Protein AF-0000000077380474 (afdb_homodimer)

InterPro domains:
  IPR002350 Kazal domain [PF07648] (49-90)

Foldseek 3Di:
DPPPPPPPPPPPPPPPPPPPPPPPPLPFDQPPVRDRHRVVPVPPPPPDPLPDDDDQPAPWFWWDQPQFIDIHSHPSVLSSLCVVPVPRHIDTDDPVVVVVCPTHHQDPVRCVVSVD/DPPPPPPPPPPPPPPPPPPPPPDPPLPFDQPPVRDRHRVVPVPPPPPDPLPDDDDQPAPWFWWDQPQAIDIHSHPSVLSSLCVVPVPRHIDTDDPVVVVVCPTHHQDPVRCVVSVD

Secondary structure (DSSP, 8-state):
---------------------------EEE-TTS-EEEHHHH------TT--B--TTSPPEEEE-SS-EEEES-HHHHHHHHHH-GGG--EE--THHHHH-SSPBPPHHHHHHHT-/---------------------------EEE-TTS-EEETTTT------TT--B--TTSPPEEEE-SS-EEEES-HHHHHHHHHH-GGG--EE--THHHHH-SSPBPPHHHHHHHT-

Structure (mmCIF, N/CA/C/O backbone):
data_AF-0000000077380474-model_v1
#
loop_
_entity.id
_entity.type
_entity.pdbx_description
1 polymer 'Kazal-like domain-containing protein'
#
loop_
_atom_site.group_PDB
_atom_site.id
_atom_site.type_symbol
_atom_site.label_atom_id
_atom_site.label_alt_id
_atom_site.label_comp_id
_atom_site.label_asym_id
_atom_site.label_entity_id
_atom_site.label_seq_id
_atom_site.pdbx_PDB_ins_code
_atom_site.Cartn_x
_atom_site.Cartn_y
_atom_site.Cartn_z
_atom_site.occupancy
_atom_site.B_iso_or_equiv
_atom_site.auth_seq_id
_atom_site.auth_comp_id
_atom_site.auth_asym_id
_atom_site.auth_atom_id
_atom_site.pdbx_PDB_model_num
ATOM 1 N N . ARG A 1 1 ? 33.906 -72.812 -25.172 1 44.19 1 ARG A N 1
ATOM 2 C CA . ARG A 1 1 ? 32.688 -72.125 -24.734 1 44.19 1 ARG A CA 1
ATOM 3 C C . ARG A 1 1 ? 32.875 -70.625 -24.781 1 44.19 1 ARG A C 1
ATOM 5 O O . ARG A 1 1 ? 33.594 -70 -23.969 1 44.19 1 ARG A O 1
ATOM 12 N N . SER A 1 2 ? 32.938 -70.062 -26.062 1 49.31 2 SER A N 1
ATOM 13 C CA . SER A 1 2 ? 33.094 -68.625 -26.438 1 49.31 2 SER A CA 1
ATOM 14 C C . SER A 1 2 ? 31.891 -67.812 -25.969 1 49.31 2 SER A C 1
ATOM 16 O O . SER A 1 2 ? 30.75 -68.125 -26.297 1 49.31 2 SER A O 1
ATOM 18 N N . LEU A 1 3 ? 31.922 -67.312 -24.688 1 49.25 3 LEU A N 1
ATOM 19 C CA . LEU A 1 3 ? 30.984 -66.375 -24.078 1 49.25 3 LEU A CA 1
ATOM 20 C C . LEU A 1 3 ? 30.922 -65.062 -24.844 1 49.25 3 LEU A C 1
ATOM 22 O O . LEU A 1 3 ? 31.906 -64.312 -24.906 1 49.25 3 LEU A O 1
ATOM 26 N N . TYR A 1 4 ? 30.219 -65.062 -26 1 50.97 4 TYR A N 1
ATOM 27 C CA . TYR A 1 4 ? 29.906 -63.844 -26.703 1 50.97 4 TYR A CA 1
ATOM 28 C C . TYR A 1 4 ? 29.094 -62.875 -25.812 1 50.97 4 TYR A C 1
ATOM 30 O O . TYR A 1 4 ? 28.062 -63.281 -25.266 1 50.97 4 TYR A O 1
ATOM 38 N N . THR A 1 5 ? 29.797 -61.938 -25.078 1 54.88 5 THR A N 1
ATOM 39 C CA . THR A 1 5 ? 29.234 -60.812 -24.344 1 54.88 5 THR A CA 1
ATOM 40 C C . THR A 1 5 ? 28.438 -59.906 -25.266 1 54.88 5 THR A C 1
ATOM 42 O O . THR A 1 5 ? 28.969 -59.406 -26.266 1 54.88 5 THR A O 1
ATOM 45 N N . LEU A 1 6 ? 27.109 -60.156 -25.469 1 52.31 6 LEU A N 1
ATOM 46 C CA . LEU A 1 6 ? 26.172 -59.281 -26.172 1 52.31 6 LEU A CA 1
ATOM 47 C C . LEU A 1 6 ? 26.109 -57.906 -25.5 1 52.31 6 LEU A C 1
ATOM 49 O O . LEU A 1 6 ? 25.719 -57.812 -24.344 1 52.31 6 LEU A O 1
ATOM 53 N N . SER A 1 7 ? 27 -56.969 -25.906 1 55.5 7 SER A N 1
ATOM 54 C CA . SER A 1 7 ? 26.938 -55.562 -25.516 1 55.5 7 SER A CA 1
ATOM 55 C C . SER A 1 7 ? 25.688 -54.875 -26.062 1 55.5 7 SER A C 1
ATOM 57 O O . SER A 1 7 ? 25.516 -54.781 -27.281 1 55.5 7 SER A O 1
ATOM 59 N N . ALA A 1 8 ? 24.5 -54.969 -25.391 1 56.12 8 ALA A N 1
ATOM 60 C CA . ALA A 1 8 ? 23.297 -54.25 -25.781 1 56.12 8 ALA A CA 1
ATOM 61 C C . ALA A 1 8 ? 23.516 -52.719 -25.703 1 56.12 8 ALA A C 1
ATOM 63 O O . ALA A 1 8 ? 23.828 -52.188 -24.641 1 56.12 8 ALA A O 1
ATOM 64 N N . LEU A 1 9 ? 23.922 -52.125 -26.828 1 55.25 9 LEU A N 1
ATOM 65 C CA . LEU A 1 9 ? 23.969 -50.656 -26.969 1 55.25 9 LEU A CA 1
ATOM 66 C C . LEU A 1 9 ? 22.594 -50.031 -26.781 1 55.25 9 LEU A C 1
ATOM 68 O O . LEU A 1 9 ? 21.688 -50.281 -27.578 1 55.25 9 LEU A O 1
ATOM 72 N N . VAL A 1 10 ? 22.141 -49.688 -25.578 1 57.62 10 VAL A N 1
ATOM 73 C CA . VAL A 1 10 ? 20.922 -48.969 -25.281 1 57.62 10 VAL A CA 1
ATOM 74 C C . VAL A 1 10 ? 20.984 -47.562 -25.922 1 57.62 10 VAL A C 1
ATOM 76 O O . VAL A 1 10 ? 21.859 -46.781 -25.578 1 57.62 10 VAL A O 1
ATOM 79 N N . THR A 1 11 ? 20.625 -47.375 -27.172 1 55.25 11 THR A N 1
ATOM 80 C CA . THR A 1 11 ? 20.469 -46.094 -27.812 1 55.25 11 THR A CA 1
ATOM 81 C C . THR A 1 11 ? 19.422 -45.25 -27.078 1 55.25 11 THR A C 1
ATOM 83 O O . THR A 1 11 ? 18.266 -45.656 -26.984 1 55.25 11 THR A O 1
ATOM 86 N N . LEU A 1 12 ? 19.812 -44.469 -26.078 1 50.38 12 LEU A N 1
ATOM 87 C CA . LEU A 1 12 ? 18.984 -43.469 -25.438 1 50.38 12 LEU A CA 1
ATOM 88 C C . LEU A 1 12 ? 18.484 -42.438 -26.469 1 50.38 12 LEU A C 1
ATOM 90 O O . LEU A 1 12 ? 19.281 -41.656 -27.016 1 50.38 12 LEU A O 1
ATOM 94 N N . THR A 1 13 ? 17.484 -42.719 -27.25 1 52.75 13 THR A N 1
ATOM 95 C CA . THR A 1 13 ? 16.812 -41.719 -28.078 1 52.75 13 THR A CA 1
ATOM 96 C C . THR A 1 13 ? 16.344 -40.531 -27.234 1 52.75 13 THR A C 1
ATOM 98 O O . THR A 1 13 ? 15.523 -40.688 -26.344 1 52.75 13 THR A O 1
ATOM 101 N N . VAL A 1 14 ? 17.188 -39.531 -27.016 1 51.84 14 VAL A N 1
ATOM 102 C CA . VAL A 1 14 ? 16.781 -38.219 -26.484 1 51.84 14 VAL A CA 1
ATOM 103 C C . VAL A 1 14 ? 15.703 -37.625 -27.375 1 51.84 14 VAL A C 1
ATOM 105 O O . VAL A 1 14 ? 15.945 -37.312 -28.547 1 51.84 14 VAL A O 1
ATOM 108 N N . VAL A 1 15 ? 14.445 -37.969 -27.281 1 52.81 15 VAL A N 1
ATOM 109 C CA . VAL A 1 15 ? 13.336 -37.219 -27.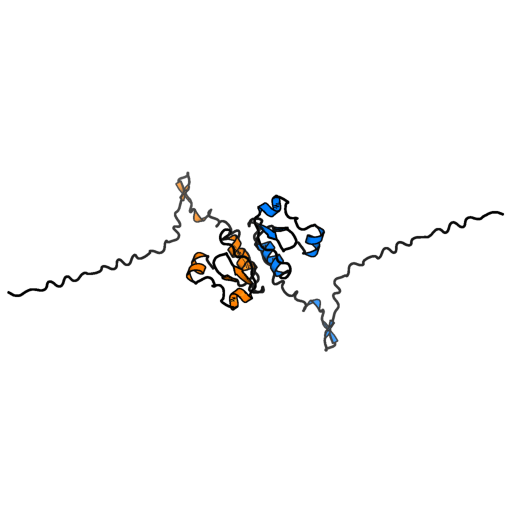875 1 52.81 15 VAL A CA 1
ATOM 110 C C . VAL A 1 15 ? 13.438 -35.75 -27.469 1 52.81 15 VAL A C 1
ATOM 112 O O . VAL A 1 15 ? 13.289 -35.406 -26.297 1 52.81 15 VAL A O 1
ATOM 115 N N . SER A 1 16 ? 14.289 -34.969 -28.156 1 45.75 16 SER A N 1
ATOM 116 C CA . SER A 1 16 ? 14.164 -33.531 -28.031 1 45.75 16 SER A CA 1
ATOM 117 C C . SER A 1 16 ? 12.734 -33.062 -28.312 1 45.75 16 SER A C 1
ATOM 119 O O . SER A 1 16 ? 12.25 -33.188 -29.438 1 45.75 16 SER A O 1
ATOM 121 N N . ALA A 1 17 ? 11.812 -33.125 -27.344 1 48.38 17 ALA A N 1
ATOM 122 C CA . ALA A 1 17 ? 10.523 -32.438 -27.469 1 48.38 17 ALA A CA 1
ATOM 123 C C . ALA A 1 17 ? 10.695 -31 -27.922 1 48.38 17 ALA A C 1
ATOM 125 O O . ALA A 1 17 ? 11.305 -30.188 -27.234 1 48.38 17 ALA A O 1
ATOM 126 N N . SER A 1 18 ? 10.914 -30.766 -29.203 1 45.88 18 SER A N 1
ATOM 127 C CA . SER A 1 18 ? 10.781 -29.391 -29.688 1 45.88 18 SER A CA 1
ATOM 128 C C . SER A 1 18 ? 9.523 -28.734 -29.156 1 45.88 18 SER A C 1
ATOM 130 O O . SER A 1 18 ? 8.406 -29.188 -29.438 1 45.88 18 SER A O 1
ATOM 132 N N . VAL A 1 19 ? 9.578 -28.188 -27.922 1 50.06 19 VAL A N 1
ATOM 133 C CA . VAL A 1 19 ? 8.523 -27.281 -27.484 1 50.06 19 VAL A CA 1
ATOM 134 C C . VAL A 1 19 ? 8.234 -26.25 -28.578 1 50.06 19 VAL A C 1
ATOM 136 O O . VAL A 1 19 ? 9.078 -25.406 -28.875 1 50.06 19 VAL A O 1
ATOM 139 N N . LEU A 1 20 ? 7.527 -26.641 -29.609 1 44.28 20 LEU A N 1
ATOM 140 C CA . LEU A 1 20 ? 7.059 -25.625 -30.547 1 44.28 20 LEU A CA 1
ATOM 141 C C . LEU A 1 20 ? 6.445 -24.453 -29.812 1 44.28 20 LEU A C 1
ATOM 143 O O . LEU A 1 20 ? 5.758 -24.625 -28.797 1 44.28 20 LEU A O 1
ATOM 147 N N . PRO A 1 21 ? 7.105 -23.281 -29.844 1 44.91 21 PRO A N 1
ATOM 148 C CA . PRO A 1 21 ? 6.441 -22.125 -29.234 1 44.91 21 PRO A CA 1
ATOM 149 C C . PRO A 1 21 ? 4.961 -22.031 -29.609 1 44.91 21 PRO A C 1
ATOM 151 O O . PRO A 1 21 ? 4.582 -22.391 -30.734 1 44.91 21 PRO A O 1
ATOM 154 N N . ALA A 1 22 ? 4.066 -22.266 -28.625 1 44.25 22 ALA A N 1
ATOM 155 C CA . ALA A 1 22 ? 2.641 -22.016 -28.844 1 44.25 22 ALA A CA 1
ATOM 156 C C . ALA A 1 22 ? 2.41 -20.719 -29.594 1 44.25 22 ALA A C 1
ATOM 158 O O . ALA A 1 22 ? 2.77 -19.641 -29.125 1 44.25 22 ALA A O 1
ATOM 159 N N . LYS A 1 23 ? 2.584 -20.641 -30.812 1 42.22 23 LYS A N 1
ATOM 160 C CA . LYS A 1 23 ? 2.025 -19.531 -31.578 1 42.22 23 LYS A CA 1
ATOM 161 C C . LYS A 1 23 ? 0.677 -19.094 -31 1 42.22 23 LYS A C 1
ATOM 163 O O . LYS A 1 23 ? -0.079 -19.922 -30.484 1 42.22 23 LYS A O 1
ATOM 168 N N . ARG A 1 24 ? 0.597 -17.828 -30.516 1 44.97 24 ARG A N 1
ATOM 169 C CA . ARG A 1 24 ? -0.675 -17.156 -30.266 1 44.97 24 ARG A CA 1
ATOM 170 C C . ARG A 1 24 ? -1.699 -17.516 -31.344 1 44.97 24 ARG A C 1
ATOM 172 O O . ARG A 1 24 ? -1.518 -17.188 -32.5 1 44.97 24 ARG A O 1
ATOM 179 N N . SER A 1 25 ? -2.289 -18.734 -31.312 1 42.09 25 SER A N 1
ATOM 180 C CA . SER A 1 25 ? -3.314 -19.188 -32.25 1 42.09 25 SER A CA 1
ATOM 181 C C . SER A 1 25 ? -4.398 -18.125 -32.438 1 42.09 25 SER A C 1
ATOM 183 O O . SER A 1 25 ? -4.988 -17.656 -31.453 1 42.09 25 SER A O 1
ATOM 185 N N . HIS A 1 26 ? -4.211 -17.094 -33.312 1 49.66 26 HIS A N 1
ATOM 186 C CA . HIS A 1 26 ? -5.293 -16.359 -33.969 1 49.66 26 HIS A CA 1
ATOM 187 C C . HIS A 1 26 ? -6.422 -17.297 -34.375 1 49.66 26 HIS A C 1
ATOM 189 O O . HIS A 1 26 ? -6.449 -17.766 -35.531 1 49.66 26 HIS A O 1
ATOM 195 N N . LEU A 1 27 ? -6.883 -18.188 -33.594 1 50.75 27 LEU A N 1
ATOM 196 C CA . LEU A 1 27 ? -7.926 -19.078 -34.062 1 50.75 27 LEU A CA 1
ATOM 197 C C . LEU A 1 27 ? -9.195 -18.297 -34.406 1 50.75 27 LEU A C 1
ATOM 199 O O . LEU A 1 27 ? -9.641 -17.469 -33.625 1 50.75 27 LEU A O 1
ATOM 203 N N . PRO A 1 28 ? -9.602 -18.188 -35.656 1 53 28 PRO A N 1
ATOM 204 C CA . PRO A 1 28 ? -10.891 -17.625 -36.062 1 53 28 PRO A CA 1
ATOM 205 C C . PRO A 1 28 ? -12.078 -18.344 -35.438 1 53 28 PRO A C 1
ATOM 207 O O . PRO A 1 28 ? -12.016 -19.562 -35.188 1 53 28 PRO A O 1
ATOM 210 N N . ALA A 1 29 ? -12.883 -17.812 -34.469 1 59.09 29 ALA A N 1
ATOM 211 C CA . ALA A 1 29 ? -14.18 -18.391 -34.125 1 59.09 29 ALA A CA 1
ATOM 212 C C . ALA A 1 29 ? -15.242 -18 -35.156 1 59.09 29 ALA A C 1
ATOM 214 O O . ALA A 1 29 ? -15.18 -16.906 -35.719 1 59.09 29 ALA A O 1
ATOM 215 N N . VAL A 1 30 ? -16.031 -18.938 -35.625 1 61.62 30 VAL A N 1
ATOM 216 C CA . VAL A 1 30 ? -17.125 -18.734 -36.562 1 61.62 30 VAL A CA 1
ATOM 217 C C . VAL A 1 30 ? -18.391 -18.359 -35.812 1 61.62 30 VAL A C 1
ATOM 219 O O . VAL A 1 30 ? -18.719 -18.953 -34.781 1 61.62 30 VAL A O 1
ATOM 222 N N . ASN A 1 31 ? -19 -17.109 -35.969 1 55.94 31 ASN A N 1
ATOM 223 C CA . ASN A 1 31 ? -20.25 -16.734 -35.344 1 55.94 31 ASN A CA 1
ATOM 224 C C . ASN A 1 31 ? -21.422 -17.547 -35.875 1 55.94 31 ASN A C 1
ATOM 226 O O . ASN A 1 31 ? -21.234 -18.438 -36.719 1 55.94 31 ASN A O 1
ATOM 230 N N . ALA A 1 32 ? -22.484 -17.375 -35.219 1 67.94 32 ALA A N 1
ATOM 231 C CA . ALA A 1 32 ? -23.688 -18.125 -35.594 1 67.94 32 ALA A CA 1
ATOM 232 C C . ALA A 1 32 ? -23.984 -18 -37.062 1 67.94 32 ALA A C 1
ATOM 234 O O . ALA A 1 32 ? -24.625 -18.859 -37.656 1 67.94 32 ALA A O 1
ATOM 235 N N . GLN A 1 33 ? -23.5 -16.906 -37.688 1 64.31 33 GLN A N 1
ATOM 236 C CA . GLN A 1 33 ? -23.812 -16.688 -39.094 1 64.31 33 GLN A CA 1
ATOM 237 C C . GLN A 1 33 ? -22.719 -17.281 -39.969 1 64.31 33 GLN A C 1
ATOM 239 O O . GLN A 1 33 ? -22.828 -17.234 -41.219 1 64.31 33 GLN A O 1
ATOM 244 N N . GLY A 1 34 ? -21.781 -18.016 -39.469 1 63.12 34 GLY A N 1
ATOM 245 C CA . GLY A 1 34 ? -20.766 -18.734 -40.219 1 63.12 34 GLY A CA 1
ATOM 246 C C . GLY A 1 34 ? -19.562 -17.891 -40.562 1 63.12 34 GLY A C 1
ATOM 247 O O . GLY A 1 34 ? -18.719 -18.281 -41.375 1 63.12 34 GLY A O 1
ATOM 248 N N . GLU A 1 35 ? -19.719 -16.609 -40.281 1 61.66 35 GLU A N 1
ATOM 249 C CA . GLU A 1 35 ? -18.578 -15.742 -40.625 1 61.66 35 GLU A CA 1
ATOM 250 C C . GLU A 1 35 ? -17.406 -15.969 -39.688 1 61.66 35 GLU A C 1
ATOM 252 O O . GLU A 1 35 ? -17.594 -16.234 -38.469 1 61.66 35 GLU A O 1
ATOM 257 N N . MET A 1 36 ? -16.281 -16.188 -40.156 1 58.47 36 MET A N 1
ATOM 258 C CA . MET A 1 36 ? -15.055 -16.297 -39.375 1 58.47 36 MET A CA 1
ATOM 259 C C . MET A 1 36 ? -14.781 -15.023 -38.594 1 58.47 36 MET A C 1
ATOM 261 O O . MET A 1 36 ? -14.734 -13.938 -39.156 1 58.47 36 MET A O 1
ATOM 265 N N . VAL A 1 37 ? -15.203 -14.898 -37.438 1 54.84 37 VAL A N 1
ATOM 266 C CA . VAL A 1 37 ? -14.836 -13.773 -36.562 1 54.84 37 VAL A CA 1
ATOM 267 C C . VAL A 1 37 ? -13.508 -14.062 -35.875 1 54.84 37 VAL A C 1
ATOM 269 O O . VAL A 1 37 ? -13.281 -15.18 -35.406 1 54.84 37 VAL A O 1
ATOM 272 N N . TRP A 1 38 ? -12.438 -13.422 -36.281 1 51.09 38 TRP A N 1
ATOM 273 C CA . TRP A 1 38 ? -11.172 -13.477 -35.531 1 51.09 38 TRP A CA 1
ATOM 274 C C . TRP A 1 38 ? -11.359 -13.055 -34.094 1 51.09 38 TRP A C 1
ATOM 276 O O . TRP A 1 38 ? -11.969 -12.016 -33.812 1 51.09 38 TRP A O 1
ATOM 286 N N . LEU A 1 39 ? -11.617 -13.969 -33.219 1 47.72 39 LEU A N 1
ATOM 287 C CA . LEU A 1 39 ? -11.586 -13.664 -31.781 1 47.72 39 LEU A CA 1
ATOM 288 C C . LEU A 1 39 ? -10.477 -12.672 -31.469 1 47.72 39 LEU A C 1
ATOM 290 O O . LEU A 1 39 ? -10.25 -12.336 -30.297 1 47.72 39 LEU A O 1
ATOM 294 N N . ASP A 1 40 ? -9.625 -12.453 -32.344 1 47.22 40 ASP A N 1
ATOM 295 C CA . ASP A 1 40 ? -8.656 -11.438 -31.922 1 47.22 40 ASP A CA 1
ATOM 296 C C . ASP A 1 40 ? -9.359 -10.156 -31.484 1 47.22 40 ASP A C 1
ATOM 298 O O . ASP A 1 40 ? -8.906 -9.484 -30.562 1 47.22 40 ASP A O 1
ATOM 302 N N . GLU A 1 41 ? -10.32 -9.703 -32.312 1 47.28 41 GLU A N 1
ATOM 303 C CA . GLU A 1 41 ? -10.852 -8.367 -32.031 1 47.28 41 GLU A CA 1
ATOM 304 C C . GLU A 1 41 ? -11.406 -8.281 -30.609 1 47.28 41 G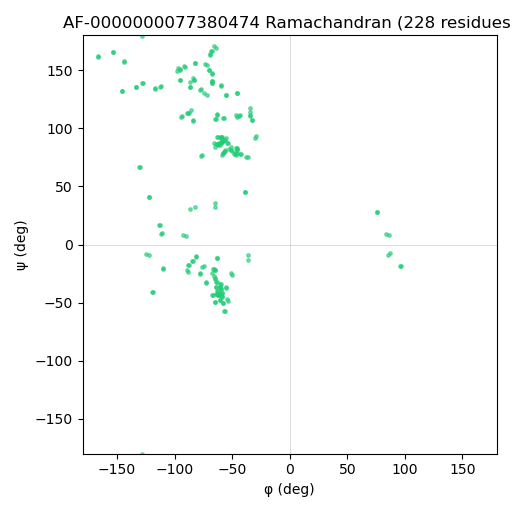LU A C 1
ATOM 306 O O . GLU A 1 41 ? -11.297 -7.238 -29.969 1 47.28 41 GLU A O 1
ATOM 311 N N . LEU A 1 42 ? -12.359 -9.172 -30.344 1 47.12 42 LEU A N 1
ATOM 312 C CA . LEU A 1 42 ? -13.125 -8.922 -29.125 1 47.12 42 LEU A CA 1
ATOM 313 C C . LEU A 1 42 ? -12.234 -9.062 -27.891 1 47.12 42 LEU A C 1
ATOM 315 O O . LEU A 1 42 ? -12.703 -8.867 -26.766 1 47.12 42 LEU A O 1
ATOM 319 N N . SER A 1 43 ? -11.195 -9.844 -27.969 1 49.47 43 SER A N 1
ATOM 320 C CA . SER A 1 43 ? -10.477 -9.984 -26.719 1 49.47 43 SER A CA 1
ATOM 321 C C . SER A 1 43 ? -9.859 -8.664 -26.281 1 49.47 43 SER A C 1
ATOM 323 O O . SER A 1 43 ? -8.68 -8.406 -26.531 1 49.47 43 SER A O 1
ATOM 325 N N . HIS A 1 44 ? -10.359 -7.566 -26.516 1 54.38 44 HIS A N 1
ATOM 326 C CA . HIS A 1 44 ? -9.797 -6.418 -25.812 1 54.38 44 HIS A CA 1
ATOM 327 C C . HIS A 1 44 ? -9.25 -6.828 -24.438 1 54.38 44 HIS A C 1
ATOM 329 O O . HIS A 1 44 ? -9.961 -7.43 -23.641 1 54.38 44 HIS A O 1
ATOM 335 N N . PRO A 1 45 ? -7.941 -7.156 -24.469 1 60.28 45 PRO A N 1
ATOM 336 C CA . PRO A 1 45 ? -7.422 -7.57 -23.156 1 60.28 45 PRO A CA 1
ATOM 337 C C . PRO A 1 45 ? -8.102 -6.852 -22 1 60.28 45 PRO A C 1
ATOM 339 O O . PRO A 1 45 ? -8.492 -5.691 -22.125 1 60.28 45 PRO A O 1
ATOM 342 N N . VAL A 1 46 ? -8.961 -7.574 -21.25 1 69.75 46 VAL A N 1
ATOM 343 C CA . VAL A 1 46 ? -9.492 -7.016 -20.016 1 69.75 46 VAL A CA 1
ATOM 344 C C . VAL A 1 46 ? -8.43 -6.145 -19.344 1 69.75 46 VAL A C 1
ATOM 346 O O . VAL A 1 46 ? -7.277 -6.566 -19.188 1 69.75 46 VAL A O 1
ATOM 349 N N . PRO A 1 47 ? -8.688 -4.871 -19.359 1 80.69 47 PRO A N 1
ATOM 350 C CA . PRO A 1 47 ? -7.699 -4.012 -18.703 1 80.69 47 PRO A CA 1
ATOM 351 C C . PRO A 1 47 ? -7.266 -4.547 -17.344 1 80.69 47 PRO A C 1
ATOM 353 O O . PRO A 1 47 ? -8.078 -5.113 -16.609 1 80.69 47 PRO A O 1
ATOM 356 N N . ASP A 1 48 ? -5.98 -4.625 -17.109 1 90 48 ASP A N 1
ATOM 357 C CA . ASP A 1 48 ? -5.43 -4.977 -15.805 1 90 48 ASP A CA 1
ATOM 358 C C . ASP A 1 48 ? -5.777 -3.924 -14.75 1 90 48 ASP A C 1
ATOM 360 O O . ASP A 1 48 ? -5.262 -2.805 -14.789 1 90 48 ASP A O 1
ATOM 364 N N . LYS A 1 49 ? -6.691 -4.242 -13.812 1 94.19 49 LYS A N 1
ATOM 365 C CA . LYS A 1 49 ? -7.152 -3.305 -12.797 1 94.19 49 LYS A CA 1
ATOM 366 C C . LYS A 1 49 ? -6.012 -2.885 -11.875 1 94.19 49 LYS A C 1
ATOM 368 O O . LYS A 1 49 ? -6.141 -1.918 -11.125 1 94.19 49 LYS A O 1
ATOM 373 N N . CYS A 1 50 ? -4.902 -3.564 -11.961 1 96.5 50 CYS A N 1
ATOM 374 C CA . CYS A 1 50 ? -3.793 -3.326 -11.047 1 96.5 50 CYS A CA 1
ATOM 375 C C . CYS A 1 50 ? -2.611 -2.693 -11.773 1 96.5 50 CYS A C 1
ATOM 377 O O . CYS A 1 50 ? -1.505 -2.635 -11.234 1 96.5 50 CYS A O 1
ATOM 379 N N . ASP A 1 51 ? -2.857 -2.297 -13.008 1 94.5 51 ASP A N 1
ATOM 380 C CA . ASP A 1 51 ? -1.796 -1.674 -13.789 1 94.5 51 ASP A CA 1
ATOM 381 C C . ASP A 1 51 ? -1.572 -0.226 -13.359 1 94.5 51 ASP A C 1
ATOM 383 O O . ASP A 1 51 ? -1.936 0.706 -14.078 1 94.5 51 ASP A O 1
ATOM 387 N N . PHE A 1 52 ? -0.921 -0.014 -12.25 1 96.69 52 PHE A N 1
ATOM 388 C CA . PHE A 1 52 ? -0.63 1.309 -11.711 1 96.69 52 PHE A CA 1
ATOM 389 C C . PHE A 1 52 ? 0.609 1.902 -12.367 1 96.69 52 PHE A C 1
ATOM 391 O O . PHE A 1 52 ? 1.568 1.185 -12.656 1 96.69 52 PHE A O 1
ATOM 398 N N . SER A 1 53 ? 0.593 3.197 -12.633 1 95.94 53 SER A N 1
ATOM 399 C CA . SER A 1 53 ? 1.808 3.908 -13.016 1 95.94 53 SER A CA 1
ATOM 400 C C . SER A 1 53 ? 2.488 4.535 -11.805 1 95.94 53 SER A C 1
ATOM 402 O O . SER A 1 53 ? 1.954 5.465 -11.195 1 95.94 53 SER A O 1
ATOM 404 N N . CYS A 1 54 ? 3.588 4 -11.492 1 96.12 54 CYS A N 1
ATOM 405 C CA . CYS A 1 54 ? 4.344 4.418 -10.32 1 96.12 54 CYS A CA 1
ATOM 406 C C . CYS A 1 54 ? 5.453 5.391 -10.695 1 96.12 54 CYS A C 1
ATOM 408 O O . CYS A 1 54 ? 6 5.312 -11.797 1 96.12 54 CYS A O 1
ATOM 410 N N . THR A 1 55 ? 5.703 6.246 -9.695 1 93.19 55 THR A N 1
ATOM 411 C CA . THR A 1 55 ? 6.875 7.086 -9.898 1 93.19 55 THR A CA 1
ATOM 412 C C . THR A 1 55 ? 8.148 6.355 -9.477 1 93.19 55 THR A C 1
ATOM 414 O O . THR A 1 55 ? 8.102 5.473 -8.617 1 93.19 55 THR A O 1
ATOM 417 N N . ASN A 1 56 ? 9.227 6.496 -10.102 1 88.94 56 ASN A N 1
ATOM 418 C CA . ASN A 1 56 ? 10.484 5.871 -9.711 1 88.94 56 ASN A CA 1
ATOM 419 C C . ASN A 1 56 ? 11.234 6.723 -8.695 1 88.94 56 ASN A C 1
ATOM 421 O O . ASN A 1 56 ? 12.453 6.609 -8.562 1 88.94 56 ASN A O 1
ATOM 425 N N . GLN A 1 57 ? 10.5 7.445 -7.902 1 93.44 57 GLN A N 1
ATOM 426 C CA . GLN A 1 57 ? 11.156 8.391 -7.012 1 93.44 57 GLN A CA 1
ATOM 427 C C . GLN A 1 57 ? 10.812 8.109 -5.551 1 93.44 57 GLN A C 1
ATOM 429 O O . GLN A 1 57 ? 11.398 8.703 -4.645 1 93.44 57 GLN A O 1
ATOM 434 N N . ASP A 1 58 ? 9.875 7.234 -5.324 1 94.88 58 ASP A N 1
ATOM 435 C CA . ASP A 1 58 ? 9.547 6.836 -3.957 1 94.88 58 ASP A CA 1
ATOM 436 C C . ASP A 1 58 ? 10.695 6.055 -3.32 1 94.88 58 ASP A C 1
ATOM 438 O O . ASP A 1 58 ? 11.648 5.672 -4.004 1 94.88 58 ASP A O 1
ATOM 442 N N . VAL A 1 59 ? 10.625 5.891 -1.997 1 95.81 59 VAL A N 1
ATOM 443 C CA . VAL A 1 59 ? 11.633 5.117 -1.276 1 95.81 59 VAL A CA 1
ATOM 444 C C . VAL A 1 59 ? 11.305 3.631 -1.369 1 95.81 59 VAL A C 1
ATOM 446 O O . VAL A 1 59 ? 10.148 3.254 -1.584 1 95.81 59 VAL A O 1
ATOM 449 N N . ASN A 1 60 ? 12.359 2.857 -1.207 1 97.12 60 ASN A N 1
ATOM 450 C CA . ASN A 1 60 ? 12.133 1.426 -1.039 1 97.12 60 ASN A CA 1
ATOM 451 C C . ASN A 1 60 ? 11.438 1.121 0.285 1 97.12 60 ASN A C 1
ATOM 453 O O . ASN A 1 60 ? 11.68 1.794 1.288 1 97.12 60 ASN A O 1
ATOM 457 N N . VAL A 1 61 ? 10.648 0.115 0.239 1 97.56 61 VAL A N 1
ATOM 458 C CA . VAL A 1 61 ? 9.953 -0.242 1.469 1 97.56 61 VAL A CA 1
ATOM 459 C C . VAL A 1 61 ? 10.055 -1.748 1.702 1 97.56 61 VAL A C 1
ATOM 461 O O . VAL A 1 61 ? 9.938 -2.537 0.761 1 97.56 61 VAL A O 1
ATOM 464 N N . CYS A 1 62 ? 10.359 -2.1 2.984 1 98.19 62 CYS A N 1
ATOM 465 C CA . CYS A 1 62 ? 10.383 -3.494 3.41 1 98.19 62 CYS A CA 1
ATOM 466 C C . CYS A 1 62 ? 8.992 -3.953 3.842 1 98.19 62 CYS A C 1
ATOM 468 O O . CYS A 1 62 ? 8.273 -3.213 4.512 1 98.19 62 CYS A O 1
ATOM 470 N N . ALA A 1 63 ? 8.609 -5.148 3.398 1 98.19 63 ALA A N 1
ATOM 471 C CA . ALA A 1 63 ? 7.281 -5.656 3.74 1 98.19 63 ALA A CA 1
ATOM 472 C C . ALA A 1 63 ? 7.312 -7.164 3.965 1 98.19 63 ALA A C 1
ATOM 474 O O . ALA A 1 63 ? 8.266 -7.84 3.562 1 98.19 63 ALA A O 1
ATOM 475 N N . HIS A 1 64 ? 6.273 -7.66 4.734 1 97.44 64 HIS A N 1
ATOM 476 C CA . HIS A 1 64 ? 6.156 -9.062 5.117 1 97.44 64 HIS A CA 1
ATOM 477 C C . HIS A 1 64 ? 4.777 -9.617 4.77 1 97.44 64 HIS A C 1
ATOM 479 O O . HIS A 1 64 ? 3.766 -8.93 4.949 1 97.44 64 HIS A O 1
ATOM 485 N N . ASN A 1 65 ? 4.789 -10.844 4.27 1 96.88 65 ASN A N 1
ATOM 486 C CA . ASN A 1 65 ? 3.502 -11.398 3.865 1 96.88 65 ASN A CA 1
ATOM 487 C C . ASN A 1 65 ? 3.098 -12.578 4.746 1 96.88 65 ASN A C 1
ATOM 489 O O . ASN A 1 65 ? 2.219 -13.359 4.383 1 96.88 65 ASN A O 1
ATOM 493 N N . GLY A 1 66 ? 3.729 -12.672 5.859 1 95.19 66 GLY A N 1
ATOM 494 C CA . GLY A 1 66 ? 3.479 -13.789 6.754 1 95.19 66 GLY A CA 1
ATOM 495 C C . GLY A 1 66 ? 4.469 -14.922 6.578 1 95.19 66 GLY A C 1
ATOM 496 O O . GLY A 1 66 ? 4.617 -15.766 7.465 1 95.19 66 GLY A O 1
ATOM 497 N N . GLN A 1 67 ? 5.137 -14.945 5.461 1 95.31 67 GLN A N 1
ATOM 498 C CA . GLN A 1 67 ? 6.043 -16.047 5.148 1 95.31 67 GLN A CA 1
ATOM 499 C C . GLN A 1 67 ? 7.477 -15.547 4.973 1 95.31 67 GLN A C 1
ATOM 501 O O . GLN A 1 67 ? 8.422 -16.172 5.465 1 95.31 67 GLN A O 1
ATOM 506 N N . CYS A 1 68 ? 7.617 -14.516 4.379 1 97.12 68 CYS A N 1
ATOM 507 C CA . CYS A 1 68 ? 8.945 -13.984 4.078 1 97.12 68 CYS A CA 1
ATOM 508 C C . CYS A 1 68 ? 8.906 -12.469 3.943 1 97.12 68 CYS A C 1
ATOM 510 O O . CYS A 1 68 ? 7.832 -11.875 3.879 1 97.12 68 CYS A O 1
ATOM 512 N N . LEU A 1 69 ? 10.117 -11.883 3.965 1 97.94 69 LEU A N 1
ATOM 513 C CA . LEU A 1 69 ? 10.297 -10.445 3.777 1 97.94 69 LEU A CA 1
ATOM 514 C C . LEU A 1 69 ? 10.625 -10.125 2.322 1 97.94 69 LEU A C 1
ATOM 516 O O . LEU A 1 69 ? 11.258 -10.93 1.633 1 97.94 69 LEU A O 1
ATOM 520 N N . GLN A 1 70 ? 10.227 -8.93 1.894 1 98.25 70 GLN A N 1
ATOM 521 C CA . GLN A 1 70 ? 10.539 -8.438 0.556 1 98.25 70 GLN A CA 1
ATOM 522 C C . GLN A 1 70 ? 10.766 -6.934 0.563 1 98.25 70 GLN A C 1
ATOM 524 O O . GLN A 1 70 ? 9.992 -6.188 1.17 1 98.25 70 GLN A O 1
ATOM 529 N N . MET A 1 71 ? 11.867 -6.516 -0.086 1 97.62 71 MET A N 1
ATOM 530 C CA . MET A 1 71 ? 12.109 -5.098 -0.327 1 97.62 71 MET A CA 1
ATOM 531 C C . MET A 1 71 ? 11.484 -4.656 -1.648 1 97.62 71 MET A C 1
ATOM 533 O O . MET A 1 71 ? 11.922 -5.082 -2.719 1 97.62 71 MET A O 1
ATOM 537 N N . PHE A 1 72 ? 10.508 -3.828 -1.576 1 97.94 72 PHE A N 1
ATOM 538 C CA . PHE A 1 72 ? 9.891 -3.285 -2.779 1 97.94 72 PHE A CA 1
ATOM 539 C C . PHE A 1 72 ? 10.555 -1.979 -3.191 1 97.94 72 PHE A C 1
ATOM 541 O O . PHE A 1 72 ? 11.047 -1.234 -2.342 1 97.94 72 PHE A O 1
ATOM 548 N N . THR A 1 73 ? 10.484 -1.694 -4.5 1 96.88 73 THR A N 1
ATOM 549 C CA . THR A 1 73 ? 11.133 -0.499 -5.031 1 96.88 73 THR A CA 1
ATOM 550 C C . THR A 1 73 ? 10.328 0.75 -4.688 1 96.88 73 THR A C 1
ATOM 552 O O . THR A 1 73 ? 10.828 1.87 -4.797 1 96.88 73 THR A O 1
ATOM 555 N N . SER A 1 74 ? 9.055 0.571 -4.348 1 97.69 74 SER A N 1
ATOM 556 C CA . SER A 1 74 ? 8.203 1.678 -3.928 1 97.69 74 SER A CA 1
ATOM 557 C C . SER A 1 74 ? 6.918 1.171 -3.283 1 97.69 74 SER A C 1
ATOM 559 O O . SER A 1 74 ? 6.562 0 -3.434 1 97.69 74 SER A O 1
ATOM 561 N N . ARG A 1 75 ? 6.273 1.992 -2.568 1 98.25 75 ARG A N 1
ATOM 562 C CA . ARG A 1 75 ? 4.949 1.67 -2.041 1 98.25 75 ARG A CA 1
ATOM 563 C C . ARG A 1 75 ? 3.967 1.38 -3.168 1 98.25 75 ARG A C 1
ATOM 565 O O . ARG A 1 75 ? 3.086 0.528 -3.027 1 98.25 75 ARG A O 1
ATOM 572 N N . CYS A 1 76 ? 4.133 2.061 -4.246 1 98.44 76 CYS A N 1
ATOM 573 C CA . CYS A 1 76 ? 3.266 1.896 -5.41 1 98.44 76 CYS A CA 1
ATOM 574 C C . CYS A 1 76 ? 3.406 0.499 -6 1 98.44 76 CYS A C 1
ATOM 576 O O . CYS A 1 76 ? 2.408 -0.18 -6.246 1 98.44 76 CYS A O 1
ATOM 578 N N . THR A 1 77 ? 4.637 0.062 -6.219 1 98 77 THR A N 1
ATOM 579 C CA . THR A 1 77 ? 4.863 -1.263 -6.789 1 98 77 THR A CA 1
ATOM 580 C C . THR A 1 77 ? 4.363 -2.35 -5.84 1 98 77 THR A C 1
ATOM 582 O O . THR A 1 77 ? 3.834 -3.371 -6.281 1 98 77 THR A O 1
ATOM 585 N N . MET A 1 78 ? 4.52 -2.143 -4.566 1 98.5 78 MET A N 1
ATOM 586 C CA . MET A 1 78 ? 3.969 -3.082 -3.592 1 98.5 78 MET A CA 1
ATOM 587 C C . MET A 1 78 ? 2.449 -3.137 -3.689 1 98.5 78 MET A C 1
ATOM 589 O O . MET A 1 78 ? 1.858 -4.219 -3.639 1 98.5 78 MET A O 1
ATOM 593 N N . ALA A 1 79 ? 1.836 -1.983 -3.811 1 98.31 79 ALA A N 1
ATOM 594 C CA . ALA A 1 79 ? 0.382 -1.905 -3.93 1 98.31 79 ALA A CA 1
ATOM 595 C C . ALA A 1 79 ? -0.109 -2.645 -5.172 1 98.31 79 ALA A C 1
ATOM 597 O O . ALA A 1 79 ? -1.133 -3.33 -5.129 1 98.31 79 ALA A O 1
ATOM 598 N N . ALA A 1 80 ? 0.592 -2.463 -6.277 1 97.94 80 ALA A N 1
ATOM 599 C CA . ALA A 1 80 ? 0.235 -3.18 -7.496 1 97.94 80 ALA A CA 1
ATOM 600 C C . ALA A 1 80 ? 0.293 -4.691 -7.285 1 97.94 80 ALA A C 1
ATOM 602 O O . ALA A 1 80 ? -0.617 -5.418 -7.688 1 97.94 80 ALA A O 1
ATOM 603 N N . TYR A 1 81 ? 1.338 -5.156 -6.641 1 97.94 81 TYR A N 1
ATOM 604 C CA . TYR A 1 81 ? 1.437 -6.57 -6.309 1 97.94 81 TYR A CA 1
ATOM 605 C C . TYR A 1 81 ? 0.253 -7.016 -5.457 1 97.94 81 TYR A C 1
ATOM 607 O O . TYR A 1 81 ? -0.383 -8.031 -5.75 1 97.94 81 TYR A O 1
ATOM 615 N N . ASN A 1 82 ? -0.015 -6.262 -4.383 1 98 82 ASN A N 1
ATOM 616 C CA . ASN A 1 82 ? -1.104 -6.613 -3.48 1 98 82 ASN A CA 1
ATOM 617 C C . ASN A 1 82 ? -2.447 -6.648 -4.207 1 98 82 ASN A C 1
ATOM 619 O O . ASN A 1 82 ? -3.316 -7.457 -3.873 1 98 82 ASN A O 1
ATOM 623 N N . CYS A 1 83 ? -2.598 -5.727 -5.086 1 97.56 83 CYS A N 1
ATOM 624 C CA . CYS A 1 83 ? -3.805 -5.691 -5.906 1 97.56 83 CYS A CA 1
ATOM 625 C C . CYS A 1 83 ? -3.969 -6.984 -6.695 1 97.56 83 CYS A C 1
ATOM 627 O O . CYS A 1 83 ? -5.062 -7.547 -6.754 1 97.56 83 CYS A O 1
ATOM 629 N N . ARG A 1 84 ? -2.887 -7.469 -7.234 1 96.31 84 ARG A N 1
ATOM 630 C CA .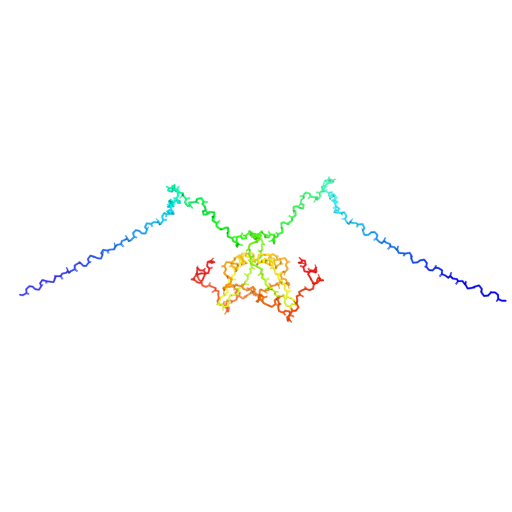 ARG A 1 84 ? -2.916 -8.688 -8.039 1 96.31 84 ARG A CA 1
ATOM 631 C C . ARG A 1 84 ? -2.998 -9.93 -7.156 1 96.31 84 ARG A C 1
ATOM 633 O O . ARG A 1 84 ? -3.465 -10.977 -7.598 1 96.31 84 ARG A O 1
ATOM 640 N N . ASN A 1 85 ? -2.512 -9.781 -5.891 1 95.94 85 ASN A N 1
ATOM 641 C CA . ASN A 1 85 ? -2.398 -10.922 -4.984 1 95.94 85 ASN A CA 1
ATOM 642 C C . ASN A 1 85 ? -3.012 -10.609 -3.621 1 95.94 85 ASN A C 1
ATOM 644 O O . ASN A 1 85 ? -2.318 -10.641 -2.604 1 95.94 85 ASN A O 1
ATOM 648 N N . PRO A 1 86 ? -4.27 -10.438 -3.564 1 94.94 86 PRO A N 1
ATOM 649 C CA . PRO A 1 86 ? -4.887 -10.008 -2.309 1 94.94 86 PRO A CA 1
ATOM 650 C C . PRO A 1 86 ? -4.789 -11.062 -1.21 1 94.94 86 PRO A C 1
ATOM 652 O O . PRO A 1 86 ? -4.84 -10.734 -0.023 1 94.94 86 PRO A O 1
ATOM 655 N N . GLN A 1 87 ? -4.59 -12.344 -1.478 1 94.25 87 GLN A N 1
ATOM 656 C CA . GLN A 1 87 ? -4.547 -13.414 -0.49 1 94.25 87 GLN A CA 1
ATOM 657 C C . GLN A 1 87 ? -3.135 -13.594 0.064 1 94.25 87 GLN A C 1
ATOM 659 O O . GLN A 1 87 ? -2.939 -14.273 1.07 1 94.25 87 GLN A O 1
ATOM 664 N N . LYS A 1 88 ? -2.145 -13.086 -0.615 1 96.12 88 LYS A N 1
ATOM 665 C CA . LYS A 1 88 ? -0.747 -13.156 -0.196 1 96.12 88 LYS A CA 1
ATOM 666 C C . LYS A 1 88 ? -0.14 -11.766 -0.064 1 96.12 88 LYS A C 1
ATOM 668 O O . LYS A 1 88 ? 0.983 -11.523 -0.511 1 96.12 88 LYS A O 1
ATOM 673 N N . ARG A 1 89 ? -0.865 -10.898 0.449 1 97 89 ARG A N 1
ATOM 674 C CA . ARG A 1 89 ? -0.479 -9.492 0.46 1 97 89 ARG A CA 1
ATOM 675 C C . ARG A 1 89 ? 0.694 -9.25 1.404 1 97 89 ARG A C 1
ATOM 677 O O . ARG A 1 89 ? 0.836 -9.945 2.414 1 97 89 ARG A O 1
ATOM 684 N N . PHE A 1 90 ? 1.475 -8.25 1.041 1 97.69 90 PHE A N 1
ATOM 685 C CA . PHE A 1 90 ? 2.553 -7.746 1.881 1 97.69 90 PHE A CA 1
ATOM 686 C C . PHE A 1 90 ? 2.084 -6.551 2.699 1 97.69 90 PHE A C 1
ATOM 688 O O . PHE A 1 90 ? 1.312 -5.719 2.211 1 97.69 90 PHE A O 1
ATOM 695 N N . ASN A 1 91 ? 2.533 -6.48 3.924 1 96.25 91 ASN A N 1
ATOM 696 C CA . ASN A 1 91 ? 2.34 -5.336 4.809 1 96.25 91 ASN A CA 1
ATOM 697 C C . ASN A 1 91 ? 3.67 -4.695 5.195 1 96.25 91 ASN A C 1
ATOM 699 O O . ASN A 1 91 ? 4.641 -5.398 5.477 1 96.25 91 ASN A O 1
ATOM 703 N N . ILE A 1 92 ? 3.666 -3.4 5.113 1 96.62 92 ILE A N 1
ATOM 704 C CA . ILE A 1 92 ? 4.902 -2.678 5.383 1 96.62 92 ILE A CA 1
ATOM 705 C C . ILE A 1 92 ? 5.371 -2.971 6.805 1 96.62 92 ILE A C 1
ATOM 707 O O . ILE A 1 92 ? 4.566 -2.994 7.738 1 96.62 92 ILE A O 1
ATOM 711 N N . VAL A 1 93 ? 6.668 -3.207 6.996 1 95.06 93 VAL A N 1
ATOM 712 C CA . VAL A 1 93 ? 7.375 -3.303 8.266 1 95.06 93 VAL A CA 1
ATOM 713 C C . VAL A 1 93 ? 8.602 -2.391 8.25 1 95.06 93 VAL A C 1
ATOM 715 O O . VAL A 1 93 ? 8.852 -1.697 7.266 1 95.06 93 VAL A O 1
ATOM 718 N N . GLU A 1 94 ? 9.297 -2.391 9.297 1 94.56 94 GLU A N 1
ATOM 719 C CA . GLU A 1 94 ? 10.477 -1.534 9.367 1 94.56 94 GLU A CA 1
ATOM 720 C C . GLU A 1 94 ? 11.562 -2.008 8.406 1 94.56 94 GLU A C 1
ATOM 722 O O . GLU A 1 94 ? 11.836 -3.205 8.312 1 94.56 94 GLU A O 1
ATOM 727 N N . ASN A 1 95 ? 12.211 -1.048 7.789 1 94.75 95 ASN A N 1
ATOM 728 C CA . ASN A 1 95 ? 13.164 -1.367 6.73 1 94.75 95 ASN A CA 1
ATOM 729 C C . ASN A 1 95 ? 14.352 -2.156 7.266 1 94.75 95 ASN A C 1
ATOM 731 O O . ASN A 1 95 ? 14.938 -2.973 6.551 1 94.75 95 ASN A O 1
ATOM 735 N N . TYR A 1 96 ? 14.672 -1.94 8.484 1 94.94 96 TYR A N 1
ATOM 736 C CA . TYR A 1 96 ? 15.852 -2.623 9 1 94.94 96 TYR A CA 1
ATOM 737 C C . TYR A 1 96 ? 15.641 -4.133 9.031 1 94.94 96 TYR A C 1
ATOM 739 O O . TYR A 1 96 ? 16.609 -4.898 9.023 1 94.94 96 TYR A O 1
ATOM 747 N N . LYS A 1 97 ? 14.492 -4.602 9.039 1 96.06 97 LYS A N 1
ATOM 748 C CA . LYS A 1 97 ? 14.203 -6.031 9.047 1 96.06 97 LYS A CA 1
ATOM 749 C C . LYS A 1 97 ? 14.703 -6.699 7.766 1 96.06 97 LYS A C 1
ATOM 751 O O . LYS A 1 97 ? 15.07 -7.875 7.773 1 96.06 97 LYS A O 1
ATOM 756 N N . CYS A 1 98 ? 14.672 -5.953 6.688 1 97.19 98 CYS A N 1
ATOM 757 C CA . CYS A 1 98 ? 15.156 -6.492 5.422 1 97.19 98 CYS A CA 1
ATOM 758 C C . CYS A 1 98 ? 16.672 -6.41 5.336 1 97.19 98 CYS A C 1
ATOM 760 O O . CYS A 1 98 ? 17.281 -7.012 4.449 1 97.19 98 CYS A O 1
ATOM 762 N N . THR A 1 99 ? 17.312 -5.746 6.191 1 93.75 99 THR A N 1
ATOM 763 C CA . THR A 1 99 ? 18.766 -5.566 6.082 1 93.75 99 THR A CA 1
ATOM 764 C C . THR A 1 99 ? 19.484 -6.344 7.176 1 93.75 99 THR A C 1
ATOM 766 O O . THR A 1 99 ? 20.672 -6.66 7.039 1 93.75 99 THR A O 1
ATOM 769 N N . GLN A 1 100 ? 18.812 -6.715 8.289 1 89.88 100 GLN A N 1
ATOM 770 C CA . GLN A 1 100 ? 19.484 -7.336 9.422 1 89.88 100 GLN A CA 1
ATOM 771 C C . GLN A 1 100 ? 19.547 -8.852 9.266 1 89.88 100 GLN A C 1
ATOM 773 O O . GLN A 1 100 ? 20.406 -9.508 9.852 1 89.88 100 GLN A O 1
ATOM 778 N N . GLY A 1 101 ? 18.688 -9.438 8.523 1 83.56 101 GLY A N 1
ATOM 779 C CA . GLY A 1 101 ? 18.828 -10.844 8.164 1 83.56 101 GLY A CA 1
ATOM 780 C C . GLY A 1 101 ? 18.234 -11.781 9.203 1 83.56 101 GLY A C 1
ATOM 781 O O . GLY A 1 101 ? 18.484 -12.992 9.156 1 83.56 101 GLY A O 1
ATOM 782 N N . TYR A 1 102 ? 17.531 -11.297 10.211 1 85.75 102 TYR A N 1
ATOM 783 C CA . TYR A 1 102 ? 16.938 -12.164 11.234 1 85.75 102 TYR A CA 1
ATOM 784 C C . TYR A 1 102 ? 15.742 -12.922 10.68 1 85.75 102 TYR A C 1
ATOM 786 O O . TYR A 1 102 ? 15.391 -13.992 11.188 1 85.75 102 TYR A O 1
ATOM 794 N N . VAL A 1 103 ? 15.078 -12.266 9.789 1 87.5 103 VAL A N 1
ATOM 795 C CA . VAL A 1 103 ? 13.945 -12.867 9.102 1 87.5 103 VAL A CA 1
ATOM 796 C C . VAL A 1 103 ? 14.297 -13.086 7.629 1 87.5 103 VAL A C 1
ATOM 798 O O . VAL A 1 103 ? 14.875 -12.211 6.984 1 87.5 103 VAL A O 1
ATOM 801 N N . PRO A 1 104 ? 13.93 -14.25 7.16 1 93.12 104 PRO A N 1
ATOM 802 C CA . PRO A 1 104 ? 14.344 -14.531 5.785 1 93.12 104 PRO A CA 1
ATOM 803 C C . PRO A 1 104 ? 13.641 -13.648 4.762 1 93.12 104 PRO A C 1
ATOM 8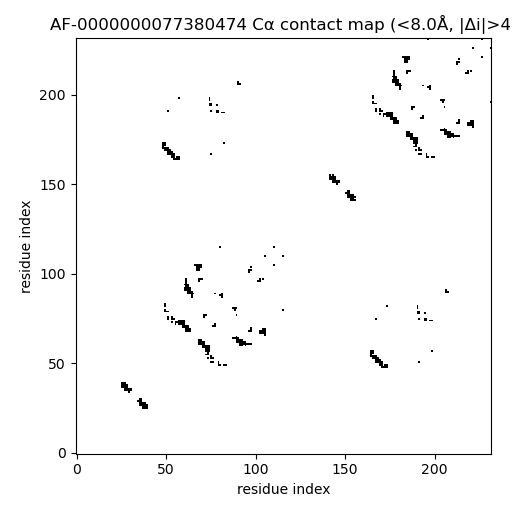05 O O . PRO A 1 104 ? 12.438 -13.383 4.891 1 93.12 104 PRO A O 1
ATOM 808 N N . LEU A 1 105 ? 14.406 -13.234 3.828 1 97.44 105 LEU A N 1
ATOM 809 C CA . LEU A 1 105 ? 13.828 -12.648 2.619 1 97.44 105 LEU A CA 1
ATOM 810 C C . LEU A 1 105 ? 13.203 -13.734 1.743 1 97.44 105 LEU A C 1
ATOM 812 O O . LEU A 1 105 ? 13.555 -14.906 1.854 1 97.44 105 LEU A O 1
ATOM 816 N N . CYS A 1 106 ? 12.266 -13.312 0.952 1 98 106 CYS A N 1
ATOM 817 C CA . CYS A 1 106 ? 11.711 -14.258 -0.011 1 98 106 CYS A CA 1
ATOM 818 C C . CYS A 1 106 ? 12.805 -14.859 -0.882 1 98 106 CYS A C 1
ATOM 820 O O . CYS A 1 106 ? 13.633 -14.125 -1.439 1 98 106 CYS A O 1
ATOM 822 N N . SER A 1 107 ? 12.805 -16.172 -0.942 1 97.06 107 SER A N 1
ATOM 823 C CA . SER A 1 107 ? 13.773 -16.875 -1.783 1 97.06 107 SER A CA 1
ATOM 824 C C . SER A 1 107 ? 13.477 -16.656 -3.264 1 97.06 107 SER A C 1
ATOM 826 O O . SER A 1 107 ? 12.391 -16.203 -3.625 1 97.06 107 SER A O 1
ATOM 828 N N . PRO A 1 108 ? 14.469 -16.953 -4.125 1 97.06 108 PRO A N 1
ATOM 829 C CA . PRO A 1 108 ? 14.219 -16.844 -5.566 1 97.06 108 PRO A CA 1
ATOM 830 C C . PRO A 1 108 ? 13.008 -17.672 -6.016 1 97.06 108 PRO A C 1
ATOM 832 O O . PRO A 1 108 ? 12.242 -17.219 -6.871 1 97.06 108 PRO A O 1
ATOM 835 N N . GLU A 1 109 ? 12.789 -18.812 -5.461 1 97.38 109 GLU A N 1
ATOM 836 C CA . GLU A 1 109 ? 11.648 -19.656 -5.789 1 97.38 109 GLU A CA 1
ATOM 837 C C . GLU A 1 109 ? 10.336 -19.016 -5.348 1 97.38 109 GLU A C 1
ATOM 839 O O . GLU A 1 109 ? 9.352 -19.016 -6.086 1 97.38 109 GLU A O 1
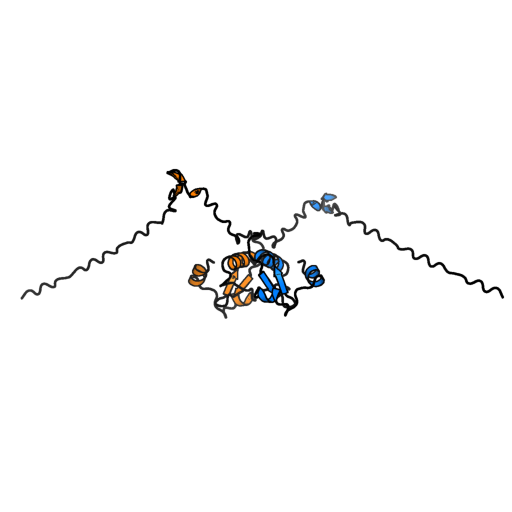ATOM 844 N N . GLU A 1 110 ? 10.391 -18.469 -4.145 1 96.62 110 GLU A N 1
ATOM 845 C CA . GLU A 1 110 ? 9.203 -17.781 -3.631 1 96.62 110 GLU A CA 1
ATOM 846 C C . GLU A 1 110 ? 8.852 -16.562 -4.484 1 96.62 110 GLU A C 1
ATOM 848 O O . GLU A 1 110 ? 7.684 -16.328 -4.789 1 96.62 110 GLU A O 1
ATOM 853 N N . ARG A 1 111 ? 9.844 -15.797 -4.867 1 97.38 111 ARG A N 1
ATOM 854 C CA . ARG A 1 111 ? 9.633 -14.609 -5.695 1 97.38 111 ARG A CA 1
ATOM 855 C C . ARG A 1 111 ? 9.055 -14.984 -7.051 1 97.38 111 ARG A C 1
ATOM 857 O O . ARG A 1 111 ? 8.164 -14.305 -7.562 1 97.38 111 ARG A O 1
ATOM 864 N N . LYS A 1 112 ? 9.523 -16.062 -7.625 1 96.56 112 LYS A N 1
ATOM 865 C CA . LYS A 1 112 ? 8.977 -16.562 -8.883 1 96.56 112 LYS A CA 1
ATOM 866 C C . LYS A 1 112 ? 7.496 -16.906 -8.734 1 96.56 112 LYS A C 1
ATOM 868 O O . LYS A 1 112 ? 6.68 -16.547 -9.578 1 96.56 112 LYS A O 1
ATOM 873 N N . GLU A 1 113 ? 7.176 -17.656 -7.652 1 95.62 113 GLU A N 1
ATOM 874 C CA . GLU A 1 113 ? 5.789 -18.031 -7.387 1 95.62 113 GLU A CA 1
ATOM 875 C C . GLU A 1 113 ? 4.914 -16.797 -7.195 1 95.62 113 GLU A C 1
ATOM 877 O O . GLU A 1 113 ? 3.766 -16.766 -7.645 1 95.62 113 GLU A O 1
ATOM 882 N N . LEU A 1 114 ? 5.445 -15.789 -6.578 1 95.69 114 LEU A N 1
ATOM 883 C CA . LEU A 1 114 ? 4.703 -14.578 -6.238 1 95.69 114 LEU A CA 1
ATOM 884 C C . LEU A 1 114 ? 4.68 -13.609 -7.418 1 95.69 114 LEU A C 1
ATOM 886 O O . LEU A 1 114 ? 3.906 -12.648 -7.418 1 95.69 114 LEU A O 1
ATOM 890 N N . GLY A 1 115 ? 5.516 -13.836 -8.406 1 94.88 115 GLY A N 1
ATOM 891 C CA . GLY A 1 115 ? 5.594 -12.961 -9.57 1 94.88 115 GLY A CA 1
ATOM 892 C C . GLY A 1 115 ? 6.316 -11.664 -9.281 1 94.88 115 GLY A C 1
ATOM 893 O O . GLY A 1 115 ? 5.938 -10.609 -9.797 1 94.88 115 GLY A O 1
ATOM 894 N N . ILE A 1 116 ? 7.188 -11.727 -8.352 1 93.38 116 ILE A N 1
ATOM 895 C CA . ILE A 1 116 ? 7.969 -10.523 -8.055 1 93.38 116 ILE A CA 1
ATOM 896 C C . ILE A 1 116 ? 9.445 -10.781 -8.352 1 93.38 116 ILE A C 1
ATOM 898 O O . ILE A 1 116 ? 9.891 -11.93 -8.359 1 93.38 116 ILE A O 1
ATOM 902 N N . ARG B 1 1 ? -33.844 64.062 41.219 1 43.84 1 ARG B N 1
ATOM 903 C CA . ARG B 1 1 ? -32.594 63.344 40.969 1 43.84 1 ARG B CA 1
ATOM 904 C C . ARG B 1 1 ? -32.719 62.344 39.844 1 43.84 1 ARG B C 1
ATOM 906 O O . ARG B 1 1 ? -33.406 61.312 40 1 43.84 1 ARG B O 1
ATOM 913 N N . SER B 1 2 ? -32.812 62.875 38.531 1 48.94 2 SER B N 1
ATOM 914 C CA . SER B 1 2 ? -32.938 62.219 37.25 1 48.94 2 SER B CA 1
ATOM 915 C C . SER B 1 2 ? -31.703 61.344 36.969 1 48.94 2 SER B C 1
ATOM 917 O O . SER B 1 2 ? -30.578 61.844 36.969 1 48.94 2 SER B O 1
ATOM 919 N N . LEU B 1 3 ? -31.672 60.062 37.438 1 49.97 3 LEU B N 1
ATOM 920 C CA . LEU B 1 3 ? -30.703 59.031 37.156 1 49.97 3 LEU B CA 1
ATOM 921 C C . LEU B 1 3 ? -30.625 58.75 35.656 1 49.97 3 LEU B C 1
ATOM 923 O O . LEU B 1 3 ? -31.578 58.25 35.062 1 49.97 3 LEU B O 1
ATOM 927 N N . TYR B 1 4 ? -29.922 59.594 34.875 1 50.59 4 TYR B N 1
ATOM 928 C CA . TYR B 1 4 ? -29.594 59.344 33.5 1 50.59 4 TYR B CA 1
ATOM 929 C C . TYR B 1 4 ? -28.75 58.062 33.375 1 50.59 4 TYR B C 1
ATOM 931 O O . TYR B 1 4 ? -27.719 57.938 34.031 1 50.59 4 TYR B O 1
ATOM 939 N N . THR B 1 5 ? -29.391 56.875 33.156 1 55.25 5 THR B N 1
ATOM 940 C CA . THR B 1 5 ? -28.797 55.594 32.781 1 55.25 5 THR B CA 1
ATOM 941 C C . THR B 1 5 ? -27.984 55.719 31.5 1 55.25 5 THR B C 1
ATOM 943 O O . THR B 1 5 ? -28.5 56.156 30.469 1 55.25 5 THR B O 1
ATOM 946 N N . LEU B 1 6 ? -26.672 56.031 31.594 1 52.16 6 LEU B N 1
ATOM 947 C CA . LEU B 1 6 ? -25.719 56.031 30.5 1 52.16 6 LEU B CA 1
ATOM 948 C C . LEU B 1 6 ? -25.609 54.656 29.859 1 52.16 6 LEU B C 1
ATOM 950 O O . LEU B 1 6 ? -25.234 53.688 30.531 1 52.16 6 LEU B O 1
ATOM 954 N N . SER B 1 7 ? -26.469 54.344 28.844 1 55.62 7 SER B N 1
ATOM 955 C CA . SER B 1 7 ? -26.375 53.125 28.016 1 55.62 7 SER B CA 1
ATOM 956 C C . SER B 1 7 ? -25.109 53.125 27.172 1 55.62 7 SER B C 1
ATOM 958 O O . SER B 1 7 ? -24.906 54 26.328 1 55.62 7 SER B O 1
ATOM 960 N N . ALA B 1 8 ? -23.938 52.625 27.688 1 55.94 8 ALA B N 1
ATOM 961 C CA . ALA B 1 8 ? -22.719 52.469 26.922 1 55.94 8 ALA B CA 1
ATOM 962 C C . ALA B 1 8 ? -22.906 51.469 25.797 1 55.94 8 ALA B C 1
ATOM 964 O O . ALA B 1 8 ? -23.219 50.312 26.031 1 55.94 8 ALA B O 1
ATOM 965 N N . LEU B 1 9 ? -23.281 51.938 24.578 1 55.78 9 LEU B N 1
ATOM 966 C CA . LEU B 1 9 ? -23.297 51.156 23.359 1 55.78 9 LEU B CA 1
ATOM 967 C C . LEU B 1 9 ? -21.906 50.625 23.016 1 55.78 9 LEU B C 1
ATOM 969 O O . LEU B 1 9 ? -21.016 51.406 22.703 1 55.78 9 LEU B O 1
ATOM 973 N N . VAL B 1 10 ? -21.484 49.5 23.531 1 57.94 10 VAL B N 1
ATOM 974 C CA . VAL B 1 10 ? -20.25 48.812 23.156 1 57.94 10 VAL B CA 1
ATOM 975 C C . VAL B 1 10 ? -20.297 48.406 21.688 1 57.94 10 VAL B C 1
ATOM 977 O O . VAL B 1 10 ? -21.141 47.625 21.281 1 57.94 10 VAL B O 1
ATOM 980 N N . THR B 1 11 ? -19.906 49.281 20.75 1 54.75 11 THR B N 1
ATOM 981 C CA . THR B 1 11 ? -19.734 48.938 19.344 1 54.75 11 THR B CA 1
ATOM 982 C C . THR B 1 11 ? -18.656 47.875 19.156 1 54.75 11 THR B C 1
ATOM 984 O O . THR B 1 11 ? -17.484 48.094 19.5 1 54.75 11 THR B O 1
ATOM 987 N N . LEU B 1 12 ? -19 46.625 19.234 1 51.09 12 LEU B N 1
ATOM 988 C CA . LEU B 1 12 ? -18.125 45.5 18.859 1 51.09 12 LEU B CA 1
ATOM 989 C C . LEU B 1 12 ? -17.656 45.656 17.406 1 51.09 12 LEU B C 1
ATOM 991 O O . LEU B 1 12 ? -18.453 45.562 16.484 1 51.09 12 LEU B O 1
ATOM 995 N N . THR B 1 13 ? -16.656 46.469 17.109 1 52.81 13 THR B N 1
ATOM 996 C CA . THR B 1 13 ? -16 46.5 15.797 1 52.81 13 THR B CA 1
ATOM 997 C C . THR B 1 13 ? -15.5 45.094 15.414 1 52.81 13 THR B C 1
ATOM 999 O O . THR B 1 13 ? -14.648 44.531 16.094 1 52.81 13 THR B O 1
ATOM 1002 N N . VAL B 1 14 ? -16.328 44.281 14.789 1 51.72 14 VAL B N 1
ATOM 1003 C CA . VAL B 1 14 ? -15.914 43.062 14.117 1 51.72 14 VAL B CA 1
ATOM 1004 C C . VAL B 1 14 ? -14.859 43.375 13.062 1 51.72 14 VAL B C 1
ATOM 1006 O O . VAL B 1 14 ? -15.133 44.094 12.094 1 51.72 14 VAL B O 1
ATOM 1009 N N . VAL B 1 15 ? -13.586 43.562 13.406 1 52.72 15 VAL B N 1
ATOM 1010 C CA . VAL B 1 15 ? -12.492 43.562 12.43 1 52.72 15 VAL B CA 1
ATOM 1011 C C . VAL B 1 15 ? -12.602 42.344 11.523 1 52.72 15 VAL B C 1
ATOM 1013 O O . VAL B 1 15 ? -12.438 41.188 11.984 1 52.72 15 VAL B O 1
ATOM 1016 N N . SER B 1 16 ? -13.492 42.344 10.523 1 46.53 16 SER B N 1
ATOM 1017 C CA . SER B 1 16 ? -13.383 41.344 9.469 1 46.53 16 SER B CA 1
ATOM 1018 C C . SER B 1 16 ? -11.969 41.312 8.891 1 46.53 16 SER B C 1
ATOM 1020 O O . SER B 1 16 ? -11.523 42.281 8.273 1 46.53 16 SER B O 1
ATOM 1022 N N . ALA B 1 17 ? -11.016 40.594 9.508 1 48.19 17 ALA B N 1
ATOM 1023 C CA . ALA B 1 17 ? -9.734 40.312 8.867 1 48.19 17 ALA B CA 1
ATOM 1024 C C . ALA B 1 17 ? -9.953 39.75 7.457 1 48.19 17 ALA B C 1
ATOM 1026 O O . ALA B 1 17 ? -10.547 38.688 7.277 1 48.19 17 ALA B O 1
ATOM 1027 N N . SER B 1 18 ? -10.219 40.594 6.484 1 46.19 18 SER B N 1
ATOM 1028 C CA . SER B 1 18 ? -10.117 40.125 5.102 1 46.19 18 SER B CA 1
ATOM 1029 C C . SER B 1 18 ? -8.844 39.344 4.875 1 46.19 18 SER B C 1
ATOM 1031 O O . SER B 1 18 ? -7.738 39.844 5.023 1 46.19 18 SER B O 1
ATOM 1033 N N . VAL B 1 19 ? -8.852 38.031 5.238 1 49.22 19 VAL B N 1
ATOM 1034 C CA . VAL B 1 19 ? -7.793 37.156 4.758 1 49.22 19 VAL B CA 1
ATOM 1035 C C . VAL B 1 19 ? -7.566 37.375 3.266 1 49.22 19 VAL B C 1
ATOM 1037 O O . VAL B 1 19 ? -8.445 37.094 2.445 1 49.22 19 VAL B O 1
ATOM 1040 N N . LEU B 1 20 ? -6.867 38.438 2.9 1 44 20 LEU B N 1
ATOM 1041 C CA . LEU B 1 20 ? -6.441 38.594 1.513 1 44 20 LEU B CA 1
ATOM 1042 C C . LEU B 1 20 ? -5.855 37.281 0.99 1 44 20 LEU B C 1
ATOM 1044 O O . LEU B 1 20 ? -5.145 36.562 1.715 1 44 20 LEU B O 1
ATOM 1048 N N . PRO B 1 21 ? -6.566 36.594 0.076 1 45.38 21 PRO B N 1
ATOM 1049 C CA . PRO B 1 21 ? -5.922 35.438 -0.52 1 45.38 21 PRO B CA 1
ATOM 1050 C C . PRO B 1 21 ? -4.465 35.688 -0.898 1 45.38 21 PRO B C 1
ATOM 1052 O O . PRO B 1 21 ? -4.117 36.781 -1.314 1 45.38 21 PRO B O 1
ATOM 1055 N N . ALA B 1 22 ? -3.51 35.031 -0.172 1 44.62 22 ALA B N 1
ATOM 1056 C CA . ALA B 1 22 ? -2.102 35.094 -0.552 1 44.62 22 ALA B CA 1
ATOM 1057 C C . ALA B 1 22 ? -1.937 34.938 -2.061 1 44.62 22 ALA B C 1
ATOM 1059 O O . ALA B 1 22 ? -2.295 33.875 -2.627 1 44.62 22 ALA B O 1
ATOM 1060 N N . LYS B 1 23 ? -2.16 35.844 -2.818 1 42.28 23 LYS B N 1
ATOM 1061 C CA . LYS B 1 23 ? -1.661 35.812 -4.191 1 42.28 23 LYS B CA 1
ATOM 1062 C C . LYS B 1 23 ? -0.298 35.125 -4.25 1 42.28 23 LYS B C 1
ATOM 1064 O O . LYS B 1 23 ? 0.513 35.25 -3.33 1 42.28 23 LYS B O 1
ATOM 1069 N N . ARG B 1 24 ? -0.23 33.938 -4.926 1 44.78 24 ARG B N 1
ATOM 1070 C CA . ARG B 1 24 ? 1.035 33.344 -5.363 1 44.78 24 ARG B CA 1
ATOM 1071 C C . ARG B 1 24 ? 2.012 34.438 -5.809 1 44.78 24 ARG B C 1
ATOM 1073 O O . ARG B 1 24 ? 1.755 35.156 -6.781 1 44.78 24 ARG B O 1
ATOM 1080 N N . SER B 1 25 ? 2.631 35.188 -4.879 1 41.81 25 SER B N 1
ATOM 1081 C CA . SER B 1 25 ? 3.611 36.219 -5.168 1 41.81 25 SER B CA 1
ATOM 1082 C C . SER B 1 25 ? 4.645 35.75 -6.184 1 41.81 25 SER B C 1
ATOM 1084 O O . SER B 1 25 ? 5.281 34.719 -5.984 1 41.81 25 SER B O 1
ATOM 1086 N N . HIS B 1 26 ? 4.348 35.781 -7.516 1 49.41 26 HIS B N 1
ATOM 1087 C CA . HIS B 1 26 ? 5.352 35.875 -8.57 1 49.41 26 HIS B CA 1
ATOM 1088 C C . HIS B 1 26 ? 6.484 36.812 -8.188 1 49.41 26 HIS B C 1
ATOM 1090 O O . HIS B 1 26 ? 6.457 38 -8.531 1 49.41 26 HIS B O 1
ATOM 1096 N N . LEU B 1 27 ? 7.043 36.781 -7.039 1 50.53 27 LEU B N 1
ATOM 1097 C CA . LEU B 1 27 ? 8.086 37.75 -6.719 1 50.53 27 LEU B CA 1
ATOM 1098 C C . LEU B 1 27 ? 9.289 37.562 -7.645 1 50.53 27 LEU B C 1
ATOM 1100 O O . LEU B 1 27 ? 9.75 36.438 -7.863 1 50.53 27 LEU B O 1
ATOM 1104 N N . PRO B 1 28 ? 9.609 38.469 -8.531 1 52.91 28 PRO B N 1
ATOM 1105 C CA . PRO B 1 28 ? 10.82 38.5 -9.352 1 52.91 28 PRO B CA 1
ATOM 1106 C C . PRO B 1 28 ? 12.102 38.5 -8.523 1 52.91 28 PRO B C 1
ATOM 1108 O O . PRO B 1 28 ? 12.117 39.031 -7.41 1 52.91 28 PRO B O 1
ATOM 1111 N N . ALA B 1 29 ? 12.961 37.406 -8.453 1 59.59 29 ALA B N 1
ATOM 1112 C CA . ALA B 1 29 ? 14.312 37.531 -7.902 1 59.59 29 ALA B CA 1
ATOM 1113 C C . ALA B 1 29 ? 15.258 38.188 -8.914 1 59.59 29 ALA B C 1
ATOM 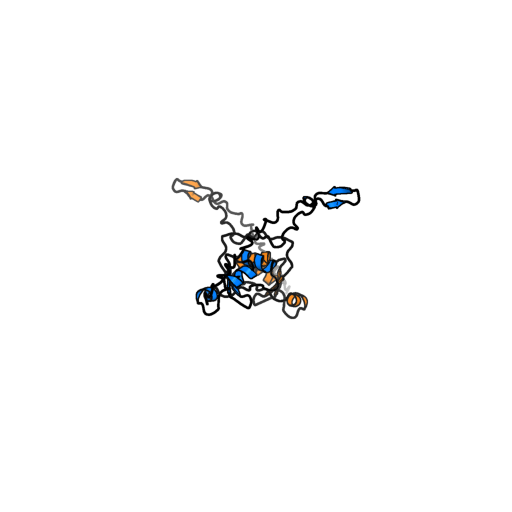1115 O O . ALA B 1 29 ? 15.078 38.031 -10.125 1 59.59 29 ALA B O 1
ATOM 1116 N N . VAL B 1 30 ? 16.062 39.156 -8.5 1 61.69 30 VAL B N 1
ATOM 1117 C CA . VAL B 1 30 ? 17.047 39.844 -9.328 1 61.69 30 VAL B CA 1
ATOM 1118 C C . VAL B 1 30 ? 18.359 39.094 -9.32 1 61.69 30 VAL B C 1
ATOM 1120 O O . VAL B 1 30 ? 18.828 38.656 -8.273 1 61.69 30 VAL B O 1
ATOM 1123 N N . ASN B 1 31 ? 18.875 38.469 -10.477 1 56.56 31 ASN B N 1
ATOM 1124 C CA . ASN B 1 31 ? 20.172 37.812 -10.539 1 56.56 31 ASN B CA 1
ATOM 1125 C C . ASN B 1 31 ? 21.328 38.781 -10.32 1 56.56 31 ASN B C 1
ATOM 1127 O O . ASN B 1 31 ? 21.109 39.969 -10.094 1 56.56 31 ASN B O 1
ATOM 1131 N N . ALA B 1 32 ? 22.422 38.188 -10.148 1 67.94 32 ALA B N 1
ATOM 1132 C CA . ALA B 1 32 ? 23.609 38.969 -9.867 1 67.94 32 ALA B CA 1
ATOM 1133 C C . ALA B 1 32 ? 23.766 40.094 -10.883 1 67.94 32 ALA B C 1
ATOM 1135 O O . ALA B 1 32 ? 24.391 41.125 -10.586 1 67.94 32 ALA B O 1
ATOM 1136 N N . GLN B 1 33 ? 23.234 39.906 -12.047 1 63.91 33 GLN B N 1
ATOM 1137 C CA . GLN B 1 33 ? 23.391 40.938 -13.078 1 63.91 33 GLN B CA 1
ATOM 1138 C C . GLN B 1 33 ? 22.25 41.969 -13.031 1 63.91 33 GLN B C 1
ATOM 1140 O O . GLN B 1 33 ? 22.25 42.906 -13.797 1 63.91 33 GLN B O 1
ATOM 1145 N N . GLY B 1 34 ? 21.375 41.938 -12.055 1 62.5 34 GLY B N 1
ATOM 1146 C CA . GLY B 1 34 ? 20.328 42.938 -11.828 1 62.5 34 GLY B CA 1
ATOM 1147 C C . GLY B 1 34 ? 19.062 42.656 -12.602 1 62.5 34 GLY B C 1
ATOM 1148 O O . GLY B 1 34 ? 18.172 43.5 -12.688 1 62.5 34 GLY B O 1
ATOM 1149 N N . GLU B 1 35 ? 19.172 41.656 -13.453 1 62.22 35 GLU B N 1
ATOM 1150 C CA . GLU B 1 35 ? 17.969 41.375 -14.234 1 62.22 35 GLU B CA 1
ATOM 1151 C C . GLU B 1 35 ? 16.906 40.688 -13.383 1 62.22 35 GLU B C 1
ATOM 1153 O O . GLU B 1 35 ? 17.234 39.906 -12.492 1 62.22 35 GLU B O 1
ATOM 1158 N N . MET B 1 36 ? 15.734 41.156 -13.398 1 58.09 36 MET B N 1
ATOM 1159 C CA . MET B 1 36 ? 14.609 40.531 -12.719 1 58.09 36 MET B CA 1
ATOM 1160 C C . MET B 1 36 ? 14.375 39.125 -13.258 1 58.09 36 MET B C 1
ATOM 1162 O O . MET B 1 36 ? 14.211 38.938 -14.469 1 58.09 36 MET B O 1
ATOM 1166 N N . VAL B 1 37 ? 14.906 38.125 -12.711 1 55 37 VAL B N 1
ATOM 1167 C CA . VAL B 1 37 ? 14.586 36.75 -13.07 1 55 37 VAL B CA 1
ATOM 1168 C C . VAL B 1 37 ? 13.336 36.312 -12.32 1 55 37 VAL B C 1
ATOM 1170 O O . VAL B 1 37 ? 13.195 36.562 -11.117 1 55 37 VAL B O 1
ATOM 1173 N N . TRP B 1 38 ? 12.219 36.188 -13 1 50.66 38 TRP B N 1
ATOM 1174 C CA . TRP B 1 38 ? 11.016 35.594 -12.43 1 50.66 38 TRP B CA 1
ATOM 1175 C C . TRP B 1 38 ? 11.312 34.188 -11.945 1 50.66 38 TRP B C 1
ATOM 1177 O O . TRP B 1 38 ? 11.891 33.375 -12.672 1 50.66 38 TRP B O 1
ATOM 1187 N N . LEU B 1 39 ? 11.711 34 -10.727 1 47.5 39 LEU B N 1
ATOM 1188 C CA . LEU B 1 39 ? 11.781 32.656 -10.148 1 47.5 39 LEU B CA 1
ATOM 1189 C C . LEU B 1 39 ? 10.641 31.781 -10.648 1 47.5 39 LEU B C 1
ATOM 1191 O O . LEU B 1 39 ? 10.477 30.656 -10.188 1 47.5 39 LEU B O 1
ATOM 1195 N N . ASP B 1 40 ? 9.742 32.344 -11.297 1 46.97 40 ASP B N 1
ATOM 1196 C CA . ASP B 1 40 ? 8.758 31.375 -11.781 1 46.97 40 ASP B CA 1
ATOM 1197 C C . ASP B 1 40 ? 9.422 30.25 -12.57 1 46.97 40 ASP B C 1
ATOM 1199 O O . ASP B 1 40 ? 9 29.094 -12.5 1 46.97 40 ASP B O 1
ATOM 1203 N N . GLU B 1 41 ? 10.297 30.625 -13.523 1 47.44 41 GLU B N 1
ATOM 1204 C CA . GLU B 1 41 ? 10.758 29.609 -14.461 1 47.44 41 GLU B CA 1
ATOM 1205 C C . GLU B 1 41 ? 11.383 28.422 -13.734 1 47.44 41 GLU B C 1
ATOM 1207 O O . GLU B 1 41 ? 11.219 27.281 -14.148 1 47.44 41 GLU B O 1
ATOM 1212 N N . LEU B 1 42 ? 12.398 28.75 -12.945 1 47.34 42 LEU B N 1
ATOM 1213 C CA . LEU B 1 42 ? 13.203 27.625 -12.477 1 47.34 42 LEU B CA 1
ATOM 1214 C C . LEU B 1 42 ? 12.406 26.75 -11.523 1 47.34 42 LEU B C 1
ATOM 1216 O O . LEU B 1 42 ? 12.922 25.75 -11.016 1 47.34 42 LEU B O 1
ATOM 1220 N N . SER B 1 43 ? 11.414 27.281 -10.883 1 49.75 43 SER B N 1
ATOM 1221 C CA . SER B 1 43 ? 10.766 26.375 -9.93 1 49.75 43 SER B CA 1
ATOM 1222 C C . SER B 1 43 ? 10.109 25.203 -10.648 1 49.75 43 SER B C 1
ATOM 1224 O O . SER B 1 43 ? 8.914 25.25 -10.961 1 49.75 43 SER B O 1
ATOM 1226 N N . HIS B 1 44 ? 10.586 24.672 -11.664 1 54.44 44 HIS B N 1
ATOM 1227 C CA . HIS B 1 44 ? 10 23.406 -12.078 1 54.44 44 HIS B CA 1
ATOM 1228 C C . HIS B 1 44 ? 9.453 22.641 -10.883 1 54.44 44 HIS B C 1
ATOM 1230 O O . HIS B 1 44 ? 10.172 22.406 -9.906 1 54.44 44 HIS B O 1
ATOM 1236 N N . PRO B 1 45 ? 8.148 22.875 -10.648 1 60.19 45 PRO B N 1
ATOM 1237 C CA . PRO B 1 45 ? 7.633 22.156 -9.484 1 60.19 45 PRO B CA 1
ATOM 1238 C C . PRO B 1 45 ? 8.312 20.797 -9.273 1 60.19 45 PRO B C 1
ATOM 1240 O O . PRO B 1 45 ? 8.695 20.141 -10.25 1 60.19 45 PRO B O 1
ATOM 1243 N N . VAL B 1 46 ? 9.172 20.703 -8.258 1 70.25 46 VAL B N 1
ATOM 1244 C CA . VAL B 1 46 ? 9.703 19.406 -7.883 1 70.25 46 VAL B CA 1
ATOM 1245 C C . VAL B 1 46 ? 8.633 18.328 -8.102 1 70.25 46 VAL B C 1
ATOM 1247 O O . VAL B 1 46 ? 7.488 18.484 -7.68 1 70.25 46 VAL B O 1
ATOM 1250 N N . PRO B 1 47 ? 8.883 17.5 -9.07 1 80.56 47 PRO B N 1
ATOM 1251 C CA . PRO B 1 47 ? 7.902 16.438 -9.289 1 80.56 47 PRO B CA 1
ATOM 1252 C C . PRO B 1 47 ? 7.473 15.758 -7.996 1 80.56 47 PRO B C 1
ATOM 1254 O O . PRO B 1 47 ? 8.289 15.578 -7.09 1 80.56 47 PRO B O 1
ATOM 1257 N N . ASP B 1 48 ? 6.188 15.625 -7.785 1 90.12 48 ASP B N 1
ATOM 1258 C CA . ASP B 1 48 ? 5.645 14.867 -6.668 1 90.12 48 ASP B CA 1
ATOM 1259 C C . ASP B 1 48 ? 5.996 13.383 -6.785 1 90.12 48 ASP B C 1
ATOM 1261 O O . ASP B 1 48 ? 5.477 12.688 -7.66 1 90.12 48 ASP B O 1
ATOM 1265 N N . LYS B 1 49 ? 6.906 12.891 -5.941 1 94.25 49 LYS B N 1
ATOM 1266 C CA . LYS B 1 49 ? 7.375 11.516 -5.996 1 94.25 49 LYS B CA 1
ATOM 1267 C C . LYS B 1 49 ? 6.238 10.531 -5.715 1 94.25 49 LYS B C 1
ATOM 1269 O O . LYS B 1 49 ? 6.367 9.336 -5.965 1 94.25 49 LYS B O 1
ATOM 1274 N N . CYS B 1 50 ? 5.125 11.031 -5.254 1 96.56 50 CYS B N 1
ATOM 1275 C CA . CYS B 1 50 ? 4.02 10.18 -4.836 1 96.56 50 CYS B CA 1
ATOM 1276 C C . CYS B 1 50 ? 2.832 10.32 -5.781 1 96.56 50 CYS B C 1
ATOM 1278 O O . CYS B 1 50 ? 1.727 9.875 -5.469 1 96.56 50 CYS B O 1
ATOM 1280 N N . ASP B 1 51 ? 3.066 11.008 -6.871 1 94.56 51 ASP B N 1
ATOM 1281 C CA . ASP B 1 51 ? 1.997 11.195 -7.848 1 94.56 51 ASP B CA 1
ATOM 1282 C C . ASP B 1 51 ? 1.775 9.93 -8.664 1 94.56 51 ASP B C 1
ATOM 1284 O O . ASP B 1 51 ? 2.156 9.859 -9.836 1 94.56 51 ASP B O 1
ATOM 1288 N N . PHE B 1 52 ? 1.121 8.945 -8.117 1 96.75 52 PHE B N 1
ATOM 1289 C CA . PHE B 1 52 ? 0.829 7.676 -8.766 1 96.75 52 PHE B CA 1
ATOM 1290 C C . PHE B 1 52 ? -0.418 7.789 -9.641 1 96.75 52 PHE B C 1
ATOM 1292 O O . PHE B 1 52 ? -1.374 8.477 -9.273 1 96.75 52 PHE B O 1
ATOM 1299 N N . SER B 1 53 ? -0.401 7.145 -10.789 1 95.88 53 SER B N 1
ATOM 1300 C CA . SER B 1 53 ? -1.621 6.977 -11.578 1 95.88 53 SER B CA 1
ATOM 1301 C C . SER B 1 53 ? -2.293 5.641 -11.266 1 95.88 53 SER B C 1
ATOM 1303 O O . SER B 1 53 ? -1.766 4.582 -11.609 1 95.88 53 SER B O 1
ATOM 1305 N N . CYS B 1 54 ? -3.371 5.73 -10.641 1 96.06 54 CYS B N 1
ATOM 1306 C CA . CYS B 1 54 ? -4.117 4.559 -10.195 1 96.06 54 CYS B CA 1
ATOM 1307 C C . CYS B 1 54 ? -5.23 4.215 -11.18 1 96.06 54 CYS B C 1
ATOM 1309 O O . CYS B 1 54 ? -5.766 5.102 -11.852 1 96.06 54 CYS B O 1
ATOM 1311 N N . THR B 1 55 ? -5.496 2.9 -11.148 1 92.62 55 THR B N 1
ATOM 1312 C CA . THR B 1 55 ? -6.668 2.512 -11.922 1 92.62 55 THR B CA 1
ATOM 1313 C C . THR B 1 55 ? -7.941 2.648 -11.094 1 92.62 55 THR B C 1
ATOM 1315 O O . THR B 1 55 ? -7.898 2.541 -9.867 1 92.62 55 THR B O 1
ATOM 1318 N N . ASN B 1 56 ? -9 3.094 -11.578 1 88.44 56 ASN B N 1
ATOM 1319 C CA . ASN B 1 56 ? -10.266 3.191 -10.852 1 88.44 56 ASN B CA 1
ATOM 1320 C C . ASN B 1 56 ? -11.016 1.863 -10.852 1 88.44 56 ASN B C 1
ATOM 1322 O O . ASN B 1 56 ? -12.242 1.839 -10.711 1 88.44 56 ASN B O 1
ATOM 1326 N N . GLN B 1 57 ? -10.266 0.773 -10.859 1 93.38 57 GLN B N 1
ATOM 1327 C CA . GLN B 1 57 ? -10.93 -0.521 -11.008 1 93.38 57 GLN B CA 1
ATOM 1328 C C . GLN B 1 57 ? -10.57 -1.455 -9.859 1 93.38 57 GLN B C 1
ATOM 1330 O O . GLN B 1 57 ? -11.141 -2.541 -9.727 1 93.38 57 GLN B O 1
ATOM 1335 N N . ASP B 1 58 ? -9.648 -1.074 -9.039 1 94.69 58 ASP B N 1
ATOM 1336 C CA . ASP B 1 58 ? -9.305 -1.865 -7.863 1 94.69 58 ASP B CA 1
ATOM 1337 C C . ASP B 1 58 ? -10.445 -1.851 -6.844 1 94.69 58 ASP B C 1
ATOM 1339 O O . ASP B 1 58 ? -11.406 -1.09 -6.988 1 94.69 58 ASP B O 1
ATOM 1343 N N . VAL B 1 59 ? -10.359 -2.752 -5.871 1 95.75 59 VAL B N 1
ATOM 1344 C CA . VAL B 1 59 ? -11.359 -2.807 -4.805 1 95.75 59 VAL B CA 1
ATOM 1345 C C . VAL B 1 59 ? -11.023 -1.773 -3.732 1 95.75 59 VAL B C 1
ATOM 1347 O O . VAL B 1 59 ? -9.875 -1.362 -3.592 1 95.75 59 VAL B O 1
ATOM 1350 N N . ASN B 1 60 ? -12.078 -1.399 -3.027 1 97.06 60 ASN B N 1
ATOM 1351 C CA . ASN B 1 60 ? -11.836 -0.602 -1.828 1 97.06 60 ASN B CA 1
ATOM 1352 C C . ASN B 1 60 ? -11.125 -1.413 -0.748 1 97.06 60 ASN B C 1
ATOM 1354 O O . ASN B 1 60 ? -11.367 -2.613 -0.605 1 97.06 60 ASN B O 1
ATOM 1358 N N . VAL B 1 61 ? -10.336 -0.729 -0.019 1 97.56 61 VAL B N 1
ATOM 1359 C CA . VAL B 1 61 ? -9.625 -1.436 1.041 1 97.56 61 VAL B CA 1
ATOM 1360 C C . VAL B 1 61 ? -9.719 -0.641 2.342 1 97.56 61 VAL B C 1
ATOM 1362 O O . VAL B 1 61 ? -9.602 0.587 2.336 1 97.56 61 VAL B O 1
ATOM 1365 N N . CYS B 1 62 ? -10.008 -1.393 3.443 1 98.19 62 CYS B N 1
ATOM 1366 C CA . CYS B 1 62 ? -10.016 -0.815 4.785 1 98.19 62 CYS B CA 1
ATOM 1367 C C . CYS B 1 62 ? -8.625 -0.844 5.398 1 98.19 62 CYS B C 1
ATOM 1369 O O . CYS B 1 62 ? -7.898 -1.831 5.262 1 98.19 62 CYS B O 1
ATOM 1371 N N . ALA B 1 63 ? -8.242 0.269 6.016 1 98.19 63 ALA B N 1
ATOM 1372 C CA . ALA B 1 63 ? -6.91 0.34 6.605 1 98.19 63 ALA B CA 1
ATOM 1373 C C . ALA B 1 63 ? -6.93 1.141 7.906 1 98.19 63 ALA B C 1
ATOM 1375 O O . ALA B 1 63 ? -7.875 1.889 8.164 1 98.19 63 ALA B O 1
ATOM 1376 N N . HIS B 1 64 ? -5.879 0.866 8.773 1 97.44 64 HIS B N 1
ATOM 1377 C CA . HIS B 1 64 ? -5.742 1.479 10.094 1 97.44 64 HIS B CA 1
ATOM 1378 C C . HIS B 1 64 ? -4.367 2.107 10.266 1 97.44 64 HIS B C 1
ATOM 1380 O O . HIS B 1 64 ? -3.357 1.533 9.852 1 97.44 64 HIS B O 1
ATOM 1386 N N . ASN B 1 65 ? -4.371 3.283 10.875 1 96.81 65 ASN B N 1
ATOM 1387 C CA . ASN B 1 65 ? -3.084 3.957 11.023 1 96.81 65 ASN B CA 1
ATOM 1388 C C . ASN B 1 65 ? -2.658 4.047 12.484 1 96.81 65 ASN B C 1
ATOM 1390 O O . ASN B 1 65 ? -1.776 4.832 12.836 1 96.81 65 ASN B O 1
ATOM 1394 N N . GLY B 1 66 ? -3.277 3.268 13.289 1 95.19 66 GLY B N 1
ATOM 1395 C CA . GLY B 1 66 ? -3.01 3.311 14.719 1 95.19 66 GLY B CA 1
ATOM 1396 C C . GLY B 1 66 ? -3.996 4.168 15.484 1 95.19 66 GLY B C 1
ATOM 1397 O O . GLY B 1 66 ? -4.133 4.031 16.703 1 95.19 66 GLY B O 1
ATOM 1398 N N . GLN B 1 67 ? -4.684 5.027 14.789 1 95.31 67 GLN B N 1
ATOM 1399 C CA . GLN B 1 67 ? -5.59 5.965 15.438 1 95.31 67 GLN B CA 1
ATOM 1400 C C . GLN B 1 67 ? -7.023 5.773 14.961 1 95.31 67 GLN B C 1
ATOM 1402 O O . GLN B 1 67 ? -7.961 5.797 15.758 1 95.31 67 GLN B O 1
ATOM 1407 N N . CYS B 1 68 ? -7.168 5.562 13.789 1 97.12 68 CYS B N 1
ATOM 1408 C CA . CYS B 1 68 ? -8.5 5.449 13.211 1 97.12 68 CYS B CA 1
ATOM 1409 C C . CYS B 1 68 ? -8.477 4.574 11.961 1 97.12 68 CYS B C 1
ATOM 1411 O O . CYS B 1 68 ? -7.406 4.242 11.453 1 97.12 68 CYS B O 1
ATOM 1413 N N . LEU B 1 69 ? -9.695 4.172 11.539 1 97.94 69 LEU B N 1
ATOM 1414 C CA . LEU B 1 69 ? -9.891 3.387 10.328 1 97.94 69 LEU B CA 1
ATOM 1415 C C . LEU B 1 69 ? -10.234 4.289 9.148 1 97.94 69 LEU B C 1
ATOM 1417 O O . LEU B 1 69 ? -10.867 5.332 9.32 1 97.94 69 LEU B O 1
ATOM 1421 N N . GLN B 1 70 ? -9.844 3.85 7.953 1 98.31 70 GLN B N 1
ATOM 1422 C CA . GLN B 1 70 ? -10.18 4.555 6.719 1 98.31 70 GLN B CA 1
ATOM 1423 C C . GLN B 1 70 ? -10.406 3.572 5.574 1 98.31 70 GLN B C 1
ATOM 1425 O O . GLN B 1 70 ? -9.633 2.633 5.383 1 98.31 70 GLN B O 1
ATOM 1430 N N . MET B 1 71 ? -11.523 3.791 4.848 1 97.62 71 MET B N 1
ATOM 1431 C CA . MET B 1 71 ? -11.773 3.059 3.609 1 97.62 71 MET B CA 1
ATOM 1432 C C . MET B 1 71 ? -11.164 3.785 2.414 1 97.62 71 MET B C 1
ATOM 1434 O O . MET B 1 71 ? -11.617 4.875 2.051 1 97.62 71 MET B O 1
ATOM 1438 N N . PHE B 1 72 ? -10.188 3.201 1.828 1 97.94 72 PHE B N 1
ATOM 1439 C CA . PHE B 1 72 ? -9.586 3.775 0.631 1 97.94 72 PHE B CA 1
ATOM 1440 C C . PHE B 1 72 ? -10.258 3.244 -0.626 1 97.94 72 PHE B C 1
ATOM 1442 O O . PHE B 1 72 ? -10.75 2.113 -0.641 1 97.94 72 PHE B O 1
ATOM 1449 N N . THR B 1 73 ? -10.219 4.07 -1.688 1 96.81 73 THR B N 1
ATOM 1450 C CA . THR B 1 73 ? -10.875 3.703 -2.938 1 96.81 73 THR B CA 1
ATOM 1451 C C . THR B 1 73 ? -10.07 2.635 -3.676 1 96.81 73 THR B C 1
ATOM 1453 O O . THR B 1 73 ? -10.578 1.993 -4.598 1 96.81 73 THR B O 1
ATOM 1456 N N . SER B 1 74 ? -8.797 2.486 -3.336 1 97.69 74 SER B N 1
ATOM 1457 C CA . SER B 1 74 ? -7.945 1.456 -3.92 1 97.69 74 SER B CA 1
ATOM 1458 C C . SER B 1 74 ? -6.648 1.295 -3.129 1 97.69 74 SER B C 1
ATOM 1460 O O . SER B 1 74 ? -6.289 2.168 -2.338 1 97.69 74 SER B O 1
ATOM 1462 N N . ARG B 1 75 ? -5.996 0.215 -3.312 1 98.19 75 ARG B N 1
ATOM 1463 C CA . ARG B 1 75 ? -4.668 0.026 -2.738 1 98.19 75 ARG B CA 1
ATOM 1464 C C . ARG B 1 75 ? -3.693 1.078 -3.254 1 98.19 75 ARG B C 1
ATOM 1466 O O . ARG B 1 75 ? -2.807 1.523 -2.521 1 98.19 75 ARG B O 1
ATOM 1473 N N . CYS B 1 76 ? -3.877 1.466 -4.473 1 98.44 76 CYS B N 1
ATOM 1474 C CA . CYS B 1 76 ? -3.025 2.465 -5.105 1 98.44 76 CYS B CA 1
ATOM 1475 C C . CYS B 1 76 ? -3.168 3.818 -4.418 1 98.44 76 CYS B C 1
ATOM 1477 O O . CYS B 1 76 ? -2.17 4.449 -4.07 1 98.44 76 CYS B O 1
ATOM 1479 N N . THR B 1 77 ? -4.398 4.262 -4.211 1 98 77 THR B N 1
ATOM 1480 C CA . THR B 1 77 ? -4.625 5.547 -3.562 1 98 77 THR B CA 1
ATOM 1481 C C . THR B 1 77 ? -4.109 5.527 -2.127 1 98 77 THR B C 1
ATOM 1483 O O . THR B 1 77 ? -3.576 6.527 -1.639 1 98 77 THR B O 1
ATOM 1486 N N . MET B 1 78 ? -4.25 4.422 -1.459 1 98.5 78 MET B N 1
ATOM 1487 C CA . MET B 1 78 ? -3.682 4.285 -0.12 1 98.5 78 MET B CA 1
ATOM 1488 C C . MET B 1 78 ? -2.162 4.402 -0.158 1 98.5 78 MET B C 1
ATOM 1490 O O . MET B 1 78 ? -1.563 5.062 0.693 1 98.5 78 MET B O 1
ATOM 1494 N N . ALA B 1 79 ? -1.555 3.762 -1.129 1 98.31 79 ALA B N 1
ATOM 1495 C CA . ALA B 1 79 ? -0.103 3.809 -1.281 1 98.31 79 ALA B CA 1
ATOM 1496 C C . ALA B 1 79 ? 0.377 5.238 -1.524 1 98.31 79 ALA B C 1
ATOM 1498 O O . ALA B 1 79 ? 1.405 5.652 -0.987 1 98.31 79 ALA B O 1
ATOM 1499 N N . ALA B 1 80 ? -0.336 5.957 -2.369 1 97.94 80 ALA B N 1
ATOM 1500 C CA . ALA B 1 80 ? 0.01 7.355 -2.613 1 97.94 80 ALA B CA 1
ATOM 1501 C C . ALA B 1 80 ? -0.039 8.164 -1.32 1 97.94 80 ALA B C 1
ATOM 1503 O O . ALA B 1 80 ? 0.868 8.953 -1.039 1 97.94 80 ALA B O 1
ATOM 1504 N N . TYR B 1 81 ? -1.072 7.969 -0.542 1 97.94 81 TYR B N 1
ATOM 1505 C CA . TYR B 1 81 ? -1.16 8.625 0.756 1 97.94 81 TYR B CA 1
ATOM 1506 C C . TYR B 1 81 ? 0.036 8.273 1.631 1 97.94 81 TYR B C 1
ATOM 1508 O O . TYR B 1 81 ? 0.672 9.156 2.213 1 97.94 81 TYR B O 1
ATOM 1516 N N . ASN B 1 82 ? 0.309 6.961 1.743 1 98 82 ASN B N 1
ATOM 1517 C CA . ASN B 1 82 ? 1.41 6.504 2.584 1 98 82 ASN B CA 1
ATOM 1518 C C . ASN B 1 82 ? 2.744 7.086 2.127 1 98 82 ASN B C 1
ATOM 1520 O O . ASN B 1 82 ? 3.623 7.355 2.949 1 98 82 ASN B O 1
ATOM 1524 N N . CYS B 1 83 ? 2.883 7.172 0.862 1 97.62 83 CYS B N 1
ATOM 1525 C CA . CYS B 1 83 ? 4.082 7.781 0.292 1 97.62 83 CYS B CA 1
ATOM 1526 C C . CYS B 1 83 ? 4.242 9.219 0.771 1 97.62 83 CYS B C 1
ATOM 1528 O O . CYS B 1 83 ? 5.34 9.633 1.148 1 97.62 83 CYS B O 1
ATOM 1530 N N . ARG B 1 84 ? 3.16 9.93 0.811 1 96.31 84 ARG B N 1
ATOM 1531 C CA . ARG B 1 84 ? 3.189 11.336 1.219 1 96.31 84 ARG B CA 1
ATOM 1532 C C . ARG B 1 84 ? 3.289 11.461 2.734 1 96.31 84 ARG B C 1
ATOM 1534 O O . ARG B 1 84 ? 3.76 12.477 3.248 1 96.31 84 ARG B O 1
ATOM 1541 N N . ASN B 1 85 ? 2.811 10.391 3.445 1 95.94 85 ASN B N 1
ATOM 1542 C CA . ASN B 1 85 ? 2.715 10.438 4.902 1 95.94 85 ASN B CA 1
ATOM 1543 C C . ASN B 1 85 ? 3.344 9.203 5.543 1 95.94 85 ASN B C 1
ATOM 1545 O O . ASN B 1 85 ? 2.66 8.438 6.223 1 95.94 85 ASN B O 1
ATOM 1549 N N . PRO B 1 86 ? 4.609 9.047 5.43 1 95 86 PRO B N 1
ATOM 1550 C CA . PRO B 1 86 ? 5.238 7.816 5.91 1 95 86 PRO B CA 1
ATOM 1551 C C . PRO B 1 86 ? 5.152 7.66 7.426 1 95 86 PRO B C 1
ATOM 1553 O O . PRO B 1 86 ? 5.207 6.539 7.938 1 95 86 PRO B O 1
ATOM 1556 N N . GLN B 1 87 ? 4.953 8.688 8.227 1 94.25 87 GLN B N 1
ATOM 1557 C CA . GLN B 1 87 ? 4.922 8.625 9.68 1 94.25 87 GLN B CA 1
ATOM 1558 C C . GLN B 1 87 ? 3.514 8.32 10.188 1 94.25 87 GLN B C 1
ATOM 1560 O O . GLN B 1 87 ? 3.33 7.992 11.367 1 94.25 87 GLN B O 1
ATOM 1565 N N . LYS B 1 88 ? 2.51 8.5 9.375 1 96.12 88 LYS B N 1
ATOM 1566 C CA . LYS B 1 88 ? 1.116 8.227 9.711 1 96.12 88 LYS B CA 1
ATOM 1567 C C . LYS B 1 88 ? 0.504 7.219 8.734 1 96.12 88 LYS B C 1
ATOM 1569 O O . LYS B 1 88 ? -0.626 7.402 8.281 1 96.12 88 LYS B O 1
ATOM 1574 N N . ARG B 1 89 ? 1.231 6.27 8.398 1 97.06 89 ARG B N 1
ATOM 1575 C CA . ARG B 1 89 ? 0.839 5.352 7.332 1 97.06 89 ARG B CA 1
ATOM 1576 C C . ARG B 1 89 ? -0.324 4.469 7.77 1 97.06 89 ARG B C 1
ATOM 1578 O O . ARG B 1 89 ? -0.452 4.148 8.953 1 97.06 89 ARG B O 1
ATOM 1585 N N . PHE B 1 90 ? -1.111 4.102 6.781 1 97.69 90 PHE B N 1
ATOM 1586 C CA . PHE B 1 90 ? -2.182 3.125 6.949 1 97.69 90 PHE B CA 1
ATOM 1587 C C . PHE B 1 90 ? -1.709 1.729 6.559 1 97.69 90 PHE B C 1
ATOM 1589 O O . PHE B 1 90 ? -0.948 1.57 5.602 1 97.69 90 PHE B O 1
ATOM 1596 N N . ASN B 1 91 ? -2.143 0.734 7.312 1 96.25 91 ASN B N 1
ATOM 1597 C CA . ASN B 1 91 ? -1.947 -0.679 7.012 1 96.25 91 ASN B CA 1
ATOM 1598 C C . ASN B 1 91 ? -3.275 -1.395 6.785 1 96.25 91 ASN B C 1
ATOM 1600 O O . ASN B 1 91 ? -4.242 -1.163 7.516 1 96.25 91 ASN B O 1
ATOM 1604 N N . ILE B 1 92 ? -3.275 -2.16 5.742 1 96.62 92 ILE B N 1
ATOM 1605 C CA . ILE B 1 92 ? -4.516 -2.836 5.375 1 96.62 92 ILE B CA 1
ATOM 1606 C C . ILE B 1 92 ? -4.969 -3.736 6.523 1 96.62 92 ILE B C 1
ATOM 1608 O O . ILE B 1 92 ? -4.156 -4.434 7.133 1 96.62 92 ILE B O 1
ATOM 1612 N N . VAL B 1 93 ? -6.27 -3.725 6.836 1 95.12 93 VAL B N 1
ATOM 1613 C CA . VAL B 1 93 ? -6.961 -4.637 7.742 1 95.12 93 VAL B CA 1
ATOM 1614 C C . VAL B 1 93 ? -8.188 -5.219 7.051 1 95.12 93 VAL B C 1
ATOM 1616 O O . VAL B 1 93 ? -8.461 -4.91 5.887 1 95.12 93 VAL B O 1
ATOM 1619 N N . GLU B 1 94 ? -8.875 -6.031 7.73 1 94.62 94 GLU B N 1
ATOM 1620 C CA . GLU B 1 94 ? -10.055 -6.648 7.137 1 94.62 94 GLU B CA 1
ATOM 1621 C C . GLU B 1 94 ? -11.148 -5.613 6.891 1 94.62 94 GLU B C 1
ATOM 1623 O O . GLU B 1 94 ? -11.414 -4.766 7.742 1 94.62 94 GLU B O 1
ATOM 1628 N N . ASN B 1 95 ? -11.812 -5.754 5.766 1 94.75 95 ASN B N 1
ATOM 1629 C CA . ASN B 1 95 ? -12.773 -4.746 5.336 1 94.75 95 ASN B CA 1
ATOM 1630 C C . ASN B 1 95 ? -13.953 -4.652 6.297 1 94.75 95 ASN B C 1
ATOM 1632 O O . ASN B 1 95 ? -14.547 -3.582 6.457 1 94.75 95 ASN B O 1
ATOM 1636 N N . TYR B 1 96 ? -14.25 -5.723 6.914 1 94.94 96 TYR B N 1
ATOM 1637 C CA . TYR B 1 96 ? -15.422 -5.684 7.785 1 94.94 96 TYR B CA 1
ATOM 1638 C C . TYR B 1 96 ? -15.195 -4.73 8.953 1 94.94 96 TYR B C 1
ATOM 1640 O O . TYR B 1 96 ? -16.156 -4.238 9.547 1 94.94 96 TYR B O 1
ATOM 1648 N N . LYS B 1 97 ? -14.055 -4.426 9.305 1 96 97 LYS B N 1
ATOM 1649 C CA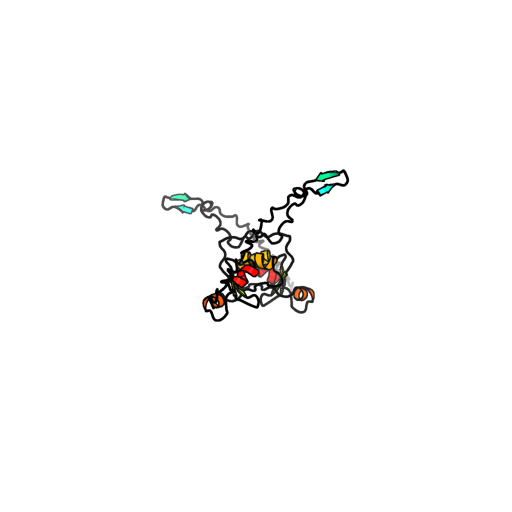 . LYS B 1 97 ? -13.758 -3.502 10.391 1 96 97 LYS B CA 1
ATOM 1650 C C . LYS B 1 97 ? -14.273 -2.1 10.078 1 96 97 LYS B C 1
ATOM 1652 O O . LYS B 1 97 ? -14.633 -1.347 10.984 1 96 97 LYS B O 1
ATOM 1657 N N . CYS B 1 98 ? -14.258 -1.759 8.82 1 97.19 98 CYS B N 1
ATOM 1658 C CA . CYS B 1 98 ? -14.758 -0.448 8.422 1 97.19 98 CYS B CA 1
ATOM 1659 C C . CYS B 1 98 ? -16.281 -0.447 8.32 1 97.19 98 CYS B C 1
ATOM 1661 O O . CYS B 1 98 ? -16.891 0.614 8.219 1 97.19 98 CYS B O 1
ATOM 1663 N N . THR B 1 99 ? -16.906 -1.534 8.383 1 93.69 99 THR B N 1
ATOM 1664 C CA . THR B 1 99 ? -18.359 -1.579 8.195 1 93.69 99 THR B CA 1
ATOM 1665 C C . THR B 1 99 ? -19.062 -1.913 9.5 1 93.69 99 THR B C 1
ATOM 1667 O O . THR B 1 99 ? -20.25 -1.608 9.672 1 93.69 99 THR B O 1
ATOM 1670 N N . GLN B 1 100 ? -18.375 -2.521 10.484 1 89.94 100 GLN B N 1
ATOM 1671 C CA . GLN B 1 100 ? -19.031 -2.986 11.695 1 89.94 100 GLN B CA 1
ATOM 1672 C C . GLN B 1 100 ? -19.062 -1.886 12.758 1 89.94 100 GLN B C 1
ATOM 1674 O O . GLN B 1 100 ? -19.922 -1.908 13.648 1 89.94 100 GLN B O 1
ATOM 1679 N N . GLY B 1 101 ? -18.234 -0.922 12.711 1 83.25 101 GLY B N 1
ATOM 1680 C CA . GLY B 1 101 ? -18.359 0.26 13.547 1 83.25 101 GLY B CA 1
ATOM 1681 C C . GLY B 1 101 ? -17.766 0.074 14.93 1 83.25 101 GLY B C 1
ATOM 1682 O O . GLY B 1 101 ? -18 0.885 15.828 1 83.25 101 GLY B O 1
ATOM 1683 N N . TYR B 1 102 ? -17.047 -1.019 15.211 1 85.62 102 TYR B N 1
ATOM 1684 C CA . TYR B 1 102 ? -16.438 -1.233 16.531 1 85.62 102 TYR B CA 1
ATOM 1685 C C . TYR B 1 102 ? -15.242 -0.316 16.734 1 85.62 102 TYR B C 1
ATOM 1687 O O . TYR B 1 102 ? -14.891 0.007 17.875 1 85.62 102 TYR B O 1
ATOM 1695 N N . VAL B 1 103 ? -14.594 -0.053 15.648 1 87.38 103 VAL B N 1
ATOM 1696 C CA . VAL B 1 103 ? -13.469 0.875 15.656 1 87.38 103 VAL B CA 1
ATOM 1697 C C . VAL B 1 103 ? -13.828 2.135 14.867 1 87.38 103 VAL B C 1
ATOM 1699 O O . VAL B 1 103 ? -14.406 2.053 13.781 1 87.38 103 VAL B O 1
ATOM 1702 N N . PRO B 1 104 ? -13.469 3.248 15.453 1 93.06 104 PRO B N 1
ATOM 1703 C CA . PRO B 1 104 ? -13.906 4.477 14.781 1 93.06 104 PRO B CA 1
ATOM 1704 C C . PRO B 1 104 ? -13.211 4.691 13.438 1 93.06 104 PRO B C 1
ATOM 1706 O O . PRO B 1 104 ? -12.016 4.438 13.305 1 93.06 104 PRO B O 1
ATOM 1709 N N . LEU B 1 105 ? -13.992 5.117 12.523 1 97.44 105 LEU B N 1
ATOM 1710 C CA . LEU B 1 105 ? -13.438 5.672 11.289 1 97.44 105 LEU B CA 1
ATOM 1711 C C . LEU B 1 105 ? -12.812 7.043 11.547 1 97.44 105 LEU B C 1
ATOM 1713 O O . LEU B 1 105 ? -13.156 7.715 12.523 1 97.44 105 LEU B O 1
ATOM 1717 N N . CYS B 1 106 ? -11.891 7.375 10.711 1 98 106 CYS B N 1
ATOM 1718 C CA . CYS B 1 106 ? -11.344 8.727 10.805 1 98 106 CYS B CA 1
ATOM 1719 C C . CYS B 1 106 ? -12.445 9.766 10.711 1 98 106 CYS B C 1
ATOM 1721 O O . CYS B 1 106 ? -13.289 9.711 9.812 1 98 106 CYS B O 1
ATOM 1723 N N . SER B 1 107 ? -12.43 10.664 11.672 1 97.06 107 SER B N 1
ATOM 1724 C CA . SER B 1 107 ? -13.398 11.758 11.672 1 97.06 107 SER B CA 1
ATOM 1725 C C . S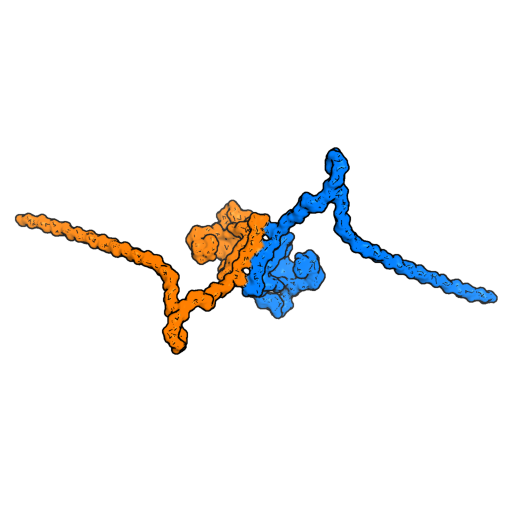ER B 1 107 ? -13.125 12.742 10.547 1 97.06 107 SER B C 1
ATOM 1727 O O . SER B 1 107 ? -12.047 12.734 9.953 1 97.06 107 SER B O 1
ATOM 1729 N N . PRO B 1 108 ? -14.117 13.594 10.234 1 97.06 108 PRO B N 1
ATOM 1730 C CA . PRO B 1 108 ? -13.883 14.625 9.219 1 97.06 108 PRO B CA 1
ATOM 1731 C C . PRO B 1 108 ? -12.672 15.5 9.531 1 97.06 108 PRO B C 1
ATOM 1733 O O . PRO B 1 108 ? -11.922 15.867 8.625 1 97.06 108 PRO B O 1
ATOM 1736 N N . GLU B 1 109 ? -12.438 15.828 10.766 1 97.31 109 GLU B N 1
ATOM 1737 C CA . GLU B 1 109 ? -11.289 16.641 11.18 1 97.31 109 GLU B CA 1
ATOM 1738 C C . GLU B 1 109 ? -9.984 15.883 10.953 1 97.31 109 GLU B C 1
ATOM 1740 O O . GLU B 1 109 ? -9 16.469 10.477 1 97.31 109 GLU B O 1
ATOM 1745 N N . GLU B 1 110 ? -10.023 14.617 11.328 1 96.56 110 GLU B N 1
ATOM 1746 C CA . GLU B 1 110 ? -8.836 13.789 11.125 1 96.56 110 GLU B CA 1
ATOM 1747 C C . GLU B 1 110 ? -8.5 13.656 9.641 1 96.56 110 GLU B C 1
ATOM 1749 O O . GLU B 1 110 ? -7.336 13.742 9.25 1 96.56 110 GLU B O 1
ATOM 1754 N N . ARG B 1 111 ? -9.508 13.445 8.812 1 97.31 111 ARG B N 1
ATOM 1755 C CA . ARG B 1 111 ? -9.32 13.312 7.371 1 97.31 111 ARG B CA 1
ATOM 1756 C C . ARG B 1 111 ? -8.75 14.594 6.773 1 97.31 111 ARG B C 1
ATOM 1758 O O . ARG B 1 111 ? -7.867 14.547 5.914 1 97.31 111 ARG B O 1
ATOM 1765 N N . LYS B 1 112 ? -9.219 15.727 7.227 1 96.5 112 LYS B N 1
ATOM 1766 C CA . LYS B 1 112 ? -8.68 17.016 6.789 1 96.5 112 LYS B CA 1
ATOM 1767 C C . LYS B 1 112 ? -7.199 17.141 7.137 1 96.5 112 LYS B C 1
ATOM 1769 O O . LYS B 1 112 ? -6.391 17.547 6.301 1 96.5 112 LYS B O 1
ATOM 1774 N N . GLU B 1 113 ? -6.859 16.797 8.406 1 95.56 113 GLU B N 1
ATOM 1775 C CA . GLU B 1 113 ? -5.469 16.844 8.844 1 95.56 113 GLU B CA 1
ATOM 1776 C C . GLU B 1 113 ? -4.594 15.914 8.023 1 95.56 113 GLU B C 1
ATOM 1778 O O . GLU B 1 113 ? -3.453 16.25 7.695 1 95.56 113 GLU B O 1
ATOM 1783 N N . LEU B 1 114 ? -5.121 14.773 7.656 1 95.56 114 LEU B N 1
ATOM 1784 C CA . LEU B 1 114 ? -4.379 13.742 6.945 1 95.56 114 LEU B CA 1
ATOM 1785 C C . LEU B 1 114 ? -4.371 14.016 5.441 1 95.56 114 LEU B C 1
ATOM 1787 O O . LEU B 1 114 ? -3.604 13.398 4.699 1 95.56 114 LEU B O 1
ATOM 1791 N N . GLY B 1 115 ? -5.219 14.906 4.996 1 94.81 115 GLY B N 1
ATOM 1792 C CA . GLY B 1 115 ? -5.312 15.227 3.58 1 94.81 115 GLY B CA 1
ATOM 1793 C C . GLY B 1 115 ? -6.039 14.164 2.779 1 94.81 115 GLY B C 1
ATOM 1794 O O . GLY B 1 115 ? -5.664 13.867 1.643 1 94.81 115 GLY B O 1
ATOM 1795 N N . ILE B 1 116 ? -6.906 13.492 3.436 1 93.38 116 ILE B N 1
ATOM 1796 C CA . ILE B 1 116 ? -7.684 12.484 2.727 1 93.38 116 ILE B CA 1
ATOM 1797 C C . ILE B 1 116 ? -9.164 12.859 2.748 1 93.38 116 ILE B C 1
ATOM 1799 O O . ILE B 1 116 ? -9.609 13.602 3.631 1 93.38 116 ILE B O 1
#

Solvent-accessible surface area (backbone atoms only — not comparable to full-atom values): 14450 Å² total; per-residue (Å²): 135,86,79,77,79,81,79,80,79,78,77,78,77,76,76,75,74,75,76,67,76,78,66,83,74,78,55,60,42,62,46,98,85,65,48,70,38,54,52,61,70,77,55,58,72,73,77,64,45,42,65,53,46,60,50,94,60,42,59,66,39,20,23,38,46,89,82,33,29,47,79,31,74,16,51,46,58,45,24,30,49,28,61,73,32,70,92,65,34,65,42,81,51,64,53,60,52,72,71,68,63,86,51,58,57,55,45,75,67,52,25,57,75,70,72,96,135,86,80,77,80,81,79,81,79,78,77,79,76,75,77,76,74,72,76,68,76,79,66,82,75,81,57,60,43,61,47,95,84,65,48,70,39,56,53,64,70,76,54,57,73,74,76,65,46,43,66,54,47,61,51,95,60,42,60,67,41,19,23,38,45,87,81,34,31,47,78,32,73,17,52,46,59,45,24,31,49,28,62,75,32,69,91,66,36,66,41,81,52,64,54,60,52,72,70,68,62,86,51,59,58,55,46,76,70,53,26,57,74,70,71,96

Nearest PDB structures (foldseek):
  2n17-assembly1_A  TM=6.833E-01  e=1.057E-01  Coptotermes formosanus
  2n17-assembly1_A  TM=6.835E-01  e=1.413E-01  Coptotermes formosanus

Radius of gyration: 32.74 Å; Cα contacts (8 Å, |Δi|>4): 282; chains: 2; bounding box: 66×136×82 Å

pLDDT: mean 78.42, std 21.56, range [41.81, 98.5]

Organism: NCBI:txid30044

Sequence (232 aa):
RSLYTLSALVTLTVVSASVLPAKRSHLPAVNAQGEMVWLDELSHPVPDKCDFSCTNQDVNVCAHNGQCLQMFTSRCTMAAYNCRNPQKRFNIVENYKCTQGYVPLCSPEERKELGIRSLYTLSALVTLTVVSASVLPAKRSHLPAVNAQGEMVWLDELSHPVPDKCDFSCTNQDVNVCAHNGQCLQMFTSRCTMAAYNCRNPQKRFNIVENYKCTQGYVPLCSPEERKELGI